Protein AF-A0A961AY54-F1 (afdb_monomer)

Radius of gyration: 16.31 Å; Cα contacts (8 Å, |Δi|>4): 346; chains: 1; bounding box: 42×30×41 Å

Sequence (190 aa):
MKDFRLKRLFNPKSGRCFDVAVDHGFFNEPGFLKGIESMPKTIETLVAAGPDAIQLTIGQARHLQSVAGRFKPSLVLRVDTANIYGKQLPDSRFSAMIEEAALQAVQLDAACVCVNLFQIPGAPDVTDQCVDNILRLKVETDRYGMPMMVEPLVFAPNESAGGYMVDGDAVKIVHLVRQAVELGADIIKA

Structure (mmCIF, N/CA/C/O backbone):
data_AF-A0A961AY54-F1
#
_entry.id   AF-A0A961AY54-F1
#
loop_
_atom_site.group_PDB
_atom_site.id
_atom_site.type_symbol
_atom_site.label_atom_id
_atom_site.label_alt_id
_atom_site.label_comp_id
_atom_site.label_asym_id
_atom_site.label_entity_id
_atom_site.label_seq_id
_atom_site.pdbx_PDB_ins_code
_atom_site.Cartn_x
_atom_site.Cartn_y
_atom_site.Cartn_z
_atom_site.occupancy
_atom_site.B_iso_or_equiv
_atom_site.auth_seq_id
_atom_site.auth_comp_id
_atom_site.auth_asym_id
_atom_site.auth_atom_id
_atom_site.pdbx_PDB_model_num
ATOM 1 N N . MET A 1 1 ? -19.853 6.365 0.490 1.00 68.31 1 MET A N 1
ATOM 2 C CA . MET A 1 1 ? -19.300 7.281 1.518 1.00 68.31 1 MET A CA 1
ATOM 3 C C . MET A 1 1 ? -18.089 6.587 2.126 1.00 68.31 1 MET A C 1
ATOM 5 O O . MET A 1 1 ? -18.248 5.445 2.530 1.00 68.31 1 MET A O 1
ATOM 9 N N . LYS A 1 2 ? -16.901 7.206 2.107 1.00 91.75 2 LYS A N 1
ATOM 10 C CA . LYS A 1 2 ? -15.628 6.598 2.563 1.00 91.75 2 LYS A CA 1
ATOM 11 C C . LYS A 1 2 ? -15.088 7.242 3.853 1.00 91.75 2 LYS A C 1
ATOM 13 O O . LYS A 1 2 ? -14.321 6.633 4.597 1.00 91.75 2 LYS A O 1
ATOM 18 N N . ASP A 1 3 ? -15.573 8.442 4.169 1.00 91.44 3 ASP A N 1
ATOM 19 C CA . ASP A 1 3 ? -15.085 9.328 5.231 1.00 91.44 3 ASP A CA 1
ATOM 20 C C . ASP A 1 3 ? -15.047 8.712 6.631 1.00 91.44 3 ASP A C 1
ATOM 22 O O . ASP A 1 3 ? -14.183 9.058 7.429 1.00 91.44 3 ASP A O 1
ATOM 26 N N . PHE A 1 4 ? -15.967 7.809 6.976 1.00 92.88 4 PHE A N 1
ATOM 27 C CA . PHE A 1 4 ? -15.977 7.189 8.307 1.00 92.88 4 PHE A CA 1
ATOM 28 C C . PHE A 1 4 ? -14.778 6.260 8.535 1.00 92.88 4 PHE A C 1
ATOM 30 O O . PHE A 1 4 ? -14.324 6.138 9.671 1.00 92.88 4 PHE A O 1
ATOM 37 N N . ARG A 1 5 ? -14.230 5.645 7.477 1.00 95.00 5 ARG A N 1
ATOM 38 C CA . ARG A 1 5 ? -12.989 4.863 7.579 1.00 95.00 5 ARG A CA 1
ATOM 39 C C . ARG A 1 5 ? -11.771 5.772 7.669 1.00 95.00 5 ARG A C 1
ATOM 41 O O . ARG A 1 5 ? -10.922 5.554 8.524 1.00 95.00 5 ARG A O 1
ATOM 48 N N . LEU A 1 6 ? -11.752 6.856 6.893 1.00 94.38 6 LEU A N 1
ATOM 49 C CA . LEU A 1 6 ? -10.709 7.882 6.991 1.00 94.38 6 LEU A CA 1
ATOM 50 C C . LEU A 1 6 ? -10.651 8.502 8.396 1.00 94.38 6 LEU A C 1
ATOM 52 O O . LEU A 1 6 ? -9.574 8.656 8.957 1.00 94.38 6 LEU A O 1
ATOM 56 N N . LYS A 1 7 ? -11.802 8.756 9.029 1.00 93.00 7 LYS A N 1
ATOM 57 C CA . LYS A 1 7 ? -11.882 9.235 10.423 1.00 93.00 7 LYS A CA 1
ATOM 58 C C . LYS A 1 7 ? -11.347 8.242 11.467 1.00 93.00 7 LYS A C 1
ATOM 60 O O . LYS A 1 7 ? -11.055 8.666 12.579 1.00 93.00 7 LYS A O 1
ATOM 65 N N . ARG A 1 8 ? -11.254 6.943 11.147 1.00 90.31 8 ARG A N 1
ATOM 66 C CA . ARG A 1 8 ? -10.575 5.937 11.990 1.00 90.31 8 ARG A CA 1
ATOM 67 C C . ARG A 1 8 ? -9.065 5.917 11.756 1.00 90.31 8 ARG A C 1
ATOM 69 O O . ARG A 1 8 ? -8.334 5.566 12.672 1.00 90.31 8 ARG A O 1
ATOM 76 N N . LEU A 1 9 ? -8.632 6.252 10.541 1.00 94.25 9 LEU A N 1
ATOM 77 C CA . LEU A 1 9 ? -7.232 6.222 10.127 1.00 94.25 9 LEU A CA 1
ATOM 78 C C . LEU A 1 9 ? -6.460 7.469 10.583 1.00 94.25 9 LEU A C 1
ATOM 80 O O . LEU A 1 9 ? -5.327 7.359 11.028 1.00 94.25 9 LEU A O 1
ATOM 84 N N . PHE A 1 10 ? -7.070 8.652 10.494 1.00 95.44 10 PHE A N 1
ATOM 85 C CA . PHE A 1 10 ? -6.431 9.909 10.881 1.00 95.44 10 PHE A CA 1
ATOM 86 C C . PHE A 1 10 ? -6.795 10.312 12.308 1.00 95.44 10 PHE A C 1
ATOM 88 O O . PHE A 1 10 ? -7.967 10.338 12.693 1.00 95.44 10 PHE A O 1
ATOM 95 N N . ASN A 1 11 ? -5.787 10.712 13.078 1.00 93.81 11 ASN A N 1
ATOM 96 C CA . ASN A 1 11 ? -5.973 11.208 14.429 1.00 93.81 11 ASN A CA 1
ATOM 97 C C . ASN A 1 11 ? -6.857 12.474 14.426 1.00 93.81 11 ASN A C 1
ATOM 99 O O . ASN A 1 11 ? -6.513 13.460 13.770 1.00 93.81 11 ASN A O 1
ATOM 103 N N . PRO A 1 12 ? -7.958 12.521 15.199 1.00 92.88 12 PRO A N 1
ATOM 104 C CA . PRO A 1 12 ? -8.932 13.610 15.113 1.00 92.88 12 PRO A CA 1
ATOM 105 C C . PRO A 1 12 ? -8.429 14.947 15.672 1.00 92.88 12 PRO A C 1
ATOM 107 O O . PRO A 1 12 ? -9.032 15.981 15.396 1.00 92.88 12 PRO A O 1
ATOM 110 N N . LYS A 1 13 ? -7.360 14.947 16.482 1.00 94.31 13 LYS A N 1
ATOM 111 C CA . LYS A 1 13 ? -6.788 16.176 17.053 1.00 94.31 13 LYS A CA 1
ATOM 112 C C . LYS A 1 13 ? -5.706 16.765 16.160 1.00 94.31 13 LYS A C 1
ATOM 114 O O . LYS A 1 13 ? -5.679 17.973 15.961 1.00 94.31 13 LYS A O 1
ATOM 119 N N . SER A 1 14 ? -4.792 15.927 15.670 1.00 95.81 14 SER A N 1
ATOM 120 C CA . SER A 1 14 ? -3.655 16.388 14.864 1.00 95.81 14 SER A CA 1
ATOM 121 C C . SER A 1 14 ? -3.937 16.392 13.362 1.00 95.81 14 SER A C 1
ATOM 123 O O . SER A 1 14 ? -3.208 17.048 12.622 1.00 95.81 14 SER A O 1
ATOM 125 N N . GLY A 1 15 ? -4.945 15.644 12.903 1.00 95.00 15 GLY A N 1
ATOM 126 C CA . GLY A 1 15 ? -5.200 15.394 11.483 1.00 95.00 15 GLY A CA 1
ATOM 127 C C . GLY A 1 15 ? -4.119 14.545 10.806 1.00 95.00 15 GLY A C 1
ATOM 128 O O . GLY A 1 15 ? -4.096 14.461 9.583 1.00 95.00 15 GLY A O 1
ATOM 129 N N . ARG A 1 16 ? -3.198 13.950 11.576 1.00 96.25 16 ARG A N 1
ATOM 130 C CA . ARG A 1 16 ? -2.077 13.144 11.071 1.00 96.25 16 ARG A CA 1
ATOM 131 C C . ARG A 1 16 ? -2.375 11.653 11.209 1.00 96.25 16 ARG A C 1
ATOM 133 O O . ARG A 1 16 ? -3.188 11.267 12.042 1.00 96.25 16 ARG A O 1
ATOM 140 N N . CYS A 1 17 ? -1.692 10.847 10.406 1.00 96.81 17 CYS A N 1
ATOM 141 C CA . CYS A 1 17 ? -1.692 9.392 10.492 1.00 96.81 17 CYS A CA 1
ATOM 142 C C . CYS A 1 17 ? -0.242 8.916 10.586 1.00 96.81 17 CYS A C 1
ATOM 144 O O . CYS A 1 17 ? 0.579 9.279 9.740 1.00 96.81 17 CYS A O 1
ATOM 146 N N . PHE A 1 18 ? 0.068 8.118 11.601 1.00 97.25 18 PHE A N 1
ATOM 147 C CA . PHE A 1 18 ? 1.294 7.339 11.673 1.00 97.25 18 PHE A CA 1
ATOM 148 C C . PHE A 1 18 ? 0.988 5.895 11.265 1.00 97.25 18 PHE A C 1
ATOM 150 O O . PHE A 1 18 ? 0.462 5.120 12.060 1.00 97.25 18 PHE A O 1
ATOM 157 N N . ASP A 1 19 ? 1.285 5.566 10.009 1.00 97.88 19 ASP A N 1
ATOM 158 C CA . ASP A 1 19 ? 1.129 4.226 9.439 1.00 97.88 19 ASP A CA 1
ATOM 159 C C . ASP A 1 19 ? 2.494 3.534 9.346 1.00 97.88 19 ASP A C 1
ATOM 161 O O . ASP A 1 19 ? 3.443 4.096 8.792 1.00 97.88 19 ASP A O 1
ATOM 165 N N . VAL A 1 20 ? 2.605 2.327 9.904 1.00 98.19 20 VAL A N 1
ATOM 166 C CA . VAL A 1 20 ? 3.832 1.525 9.851 1.00 98.19 20 VAL A CA 1
ATOM 167 C C . VAL A 1 20 ? 3.653 0.366 8.877 1.00 98.19 20 VAL A C 1
ATOM 169 O O . VAL A 1 20 ? 2.930 -0.592 9.151 1.00 98.19 20 VAL A O 1
ATOM 172 N N . ALA A 1 21 ? 4.358 0.429 7.749 1.00 97.50 21 ALA A N 1
ATOM 173 C CA . ALA A 1 21 ? 4.299 -0.585 6.704 1.00 97.50 21 ALA A CA 1
ATOM 174 C C . ALA A 1 21 ? 5.288 -1.733 6.944 1.00 97.50 21 ALA A C 1
ATOM 176 O O . ALA A 1 21 ? 6.496 -1.522 7.059 1.00 97.50 21 ALA A O 1
ATOM 177 N N . VAL A 1 22 ? 4.775 -2.965 6.992 1.00 97.31 22 VAL A N 1
ATOM 178 C CA . VAL A 1 22 ? 5.567 -4.207 7.087 1.00 97.31 22 VAL A CA 1
ATOM 179 C C . VAL A 1 22 ? 5.039 -5.267 6.110 1.00 97.31 22 VAL A C 1
ATOM 181 O O . VAL A 1 22 ? 4.904 -6.448 6.423 1.00 97.31 22 VAL A O 1
ATOM 184 N N . ASP A 1 23 ? 4.748 -4.829 4.887 1.00 95.81 23 ASP A N 1
ATOM 185 C CA . ASP A 1 23 ? 4.287 -5.612 3.735 1.00 95.81 23 ASP A CA 1
ATOM 186 C C . ASP A 1 23 ? 5.426 -6.017 2.770 1.00 95.81 23 ASP A C 1
ATOM 188 O O . ASP A 1 23 ? 5.184 -6.441 1.643 1.00 95.81 23 ASP A O 1
ATOM 192 N N . HIS A 1 24 ? 6.676 -5.961 3.239 1.00 93.06 24 HIS A N 1
ATOM 193 C CA . HIS A 1 24 ? 7.910 -6.105 2.450 1.00 93.06 24 HIS A CA 1
ATOM 194 C C . HIS A 1 24 ? 8.359 -7.562 2.212 1.00 93.06 24 HIS A C 1
ATOM 196 O O . HIS A 1 24 ? 9.550 -7.870 2.181 1.00 93.06 24 HIS A O 1
ATOM 202 N N . GLY A 1 25 ? 7.413 -8.488 2.041 1.00 88.19 25 GLY A N 1
ATOM 203 C CA . GLY A 1 25 ? 7.690 -9.892 1.704 1.00 88.19 25 GLY A CA 1
ATOM 204 C C . GLY A 1 25 ? 8.074 -10.086 0.233 1.00 88.19 25 GLY A C 1
ATOM 205 O O . GLY A 1 25 ? 7.420 -10.854 -0.467 1.00 88.19 25 GLY A O 1
ATOM 206 N N . PHE A 1 26 ? 9.066 -9.338 -0.255 1.00 89.69 26 PHE A N 1
ATOM 207 C CA . PHE A 1 26 ? 9.389 -9.241 -1.678 1.00 89.69 26 PHE A CA 1
ATOM 208 C C . PHE A 1 26 ? 10.038 -10.513 -2.234 1.00 89.69 26 PHE A C 1
ATOM 210 O O . PHE A 1 26 ? 10.860 -11.166 -1.587 1.00 89.69 26 PHE A O 1
ATOM 217 N N . PHE A 1 27 ? 9.668 -10.860 -3.469 1.00 88.69 27 PHE A N 1
ATOM 218 C CA . PHE A 1 27 ? 10.160 -12.057 -4.147 1.00 88.69 27 PHE A CA 1
ATOM 219 C C . PHE A 1 27 ? 11.675 -12.016 -4.319 1.00 88.69 27 PHE A C 1
ATOM 221 O O . PHE A 1 27 ? 12.197 -11.082 -4.913 1.00 88.69 27 PHE A O 1
ATOM 228 N N . ASN A 1 28 ? 12.354 -13.071 -3.863 1.00 86.00 28 ASN A N 1
ATOM 229 C CA . ASN A 1 28 ? 13.799 -13.276 -4.012 1.00 86.00 28 ASN A CA 1
ATOM 230 C C . ASN A 1 28 ? 14.696 -12.207 -3.360 1.00 86.00 28 ASN A C 1
ATOM 232 O O . ASN A 1 28 ? 15.904 -12.236 -3.573 1.00 86.00 28 ASN A O 1
ATOM 236 N N . GLU A 1 29 ? 14.148 -11.337 -2.506 1.00 89.38 29 GLU A N 1
ATOM 237 C CA . GLU A 1 29 ? 14.903 -10.260 -1.861 1.00 89.38 29 GLU A CA 1
ATOM 238 C C . GLU A 1 29 ? 14.989 -10.456 -0.333 1.00 89.38 29 GLU A C 1
ATOM 240 O O . GLU A 1 29 ? 14.291 -9.788 0.436 1.00 89.38 29 GLU A O 1
ATOM 245 N N . PRO A 1 30 ? 15.867 -11.357 0.158 1.00 87.19 30 PRO A N 1
ATOM 246 C CA . PRO A 1 30 ? 15.943 -11.705 1.581 1.00 87.19 30 PRO A CA 1
ATOM 247 C C . PRO A 1 30 ? 16.323 -10.521 2.481 1.00 87.19 30 PRO A C 1
ATOM 249 O O . PRO A 1 30 ? 16.013 -10.530 3.671 1.00 87.19 30 PRO A O 1
ATOM 252 N N . GLY A 1 31 ? 16.969 -9.487 1.928 1.00 87.50 31 GLY A N 1
ATOM 253 C CA . GLY A 1 31 ? 17.365 -8.290 2.672 1.00 87.50 31 GLY A CA 1
ATOM 254 C C . GLY A 1 31 ? 16.188 -7.529 3.291 1.00 87.50 31 GLY A C 1
ATOM 255 O O . GLY A 1 31 ? 16.347 -6.965 4.371 1.00 87.50 31 GLY A O 1
ATOM 256 N N . PHE A 1 32 ? 15.006 -7.569 2.666 1.00 88.81 32 PHE A N 1
ATOM 257 C CA . PHE A 1 32 ? 13.804 -6.882 3.162 1.00 88.81 32 PHE A CA 1
ATOM 258 C C . PHE A 1 32 ? 13.125 -7.597 4.329 1.00 88.81 32 PHE A C 1
ATOM 260 O O . PHE A 1 32 ? 12.282 -7.008 5.000 1.00 88.81 32 PHE A O 1
ATOM 267 N N . LEU A 1 33 ? 13.508 -8.845 4.611 1.00 92.88 33 LEU A N 1
ATOM 268 C CA . LEU A 1 33 ? 12.974 -9.586 5.751 1.00 92.88 33 LEU A CA 1
ATOM 269 C C . LEU A 1 33 ? 13.697 -9.255 7.061 1.00 92.88 33 LEU A C 1
ATOM 271 O O . LEU A 1 33 ? 13.214 -9.634 8.127 1.00 92.88 33 LEU A O 1
ATOM 275 N N . LYS A 1 34 ? 14.836 -8.550 7.006 1.00 93.19 34 LYS A N 1
ATOM 276 C CA . LYS A 1 34 ? 15.637 -8.236 8.191 1.00 93.19 34 LYS A CA 1
ATOM 277 C C . LYS A 1 34 ? 14.832 -7.400 9.193 1.00 93.19 34 LYS A C 1
ATOM 279 O O . LYS A 1 34 ? 14.457 -6.269 8.897 1.00 93.19 34 LYS A O 1
ATOM 284 N N . GLY A 1 35 ? 14.622 -7.932 10.395 1.00 92.69 35 GLY A N 1
ATOM 285 C CA . GLY A 1 35 ? 13.826 -7.312 11.462 1.00 92.69 35 GLY A CA 1
ATOM 286 C C . GLY A 1 35 ? 12.326 -7.635 11.425 1.00 92.69 35 GLY A C 1
ATOM 287 O O . GLY A 1 35 ? 11.616 -7.314 12.381 1.00 92.69 35 GLY A O 1
ATOM 288 N N . ILE A 1 36 ? 11.837 -8.286 10.365 1.00 95.56 36 ILE A N 1
ATOM 289 C CA . ILE A 1 36 ? 10.446 -8.746 10.229 1.00 95.56 36 ILE A CA 1
ATOM 290 C C . ILE A 1 36 ? 10.350 -10.249 9.932 1.00 95.56 36 ILE A C 1
ATOM 292 O O . ILE A 1 36 ? 9.326 -10.740 9.459 1.00 95.56 36 ILE A O 1
ATOM 296 N N . GLU A 1 37 ? 11.398 -11.012 10.251 1.00 95.81 37 GLU A N 1
ATOM 297 C CA . GLU A 1 37 ? 11.469 -12.456 10.004 1.00 95.81 37 GLU A CA 1
ATOM 298 C C . GLU A 1 37 ? 10.342 -13.213 10.727 1.00 95.81 37 GLU A C 1
ATOM 300 O O . GLU A 1 37 ? 9.905 -14.277 10.290 1.00 95.81 37 GLU A O 1
ATOM 305 N N . SER A 1 38 ? 9.855 -12.659 11.844 1.00 97.00 38 SER A N 1
ATOM 306 C CA . SER A 1 38 ? 8.739 -13.194 12.618 1.00 97.00 38 SER A CA 1
ATOM 307 C C . SER A 1 38 ? 7.596 -12.190 12.698 1.00 97.00 38 SER A C 1
ATOM 309 O O . SER A 1 38 ? 7.483 -11.432 13.660 1.00 97.00 38 SER A O 1
ATOM 311 N N . MET A 1 39 ? 6.687 -12.255 11.724 1.00 97.62 39 MET A N 1
ATOM 312 C CA . MET A 1 39 ? 5.505 -11.389 11.681 1.00 97.62 39 MET A CA 1
ATOM 313 C C . MET A 1 39 ? 4.677 -11.374 12.976 1.00 97.62 39 MET A C 1
ATOM 315 O O . MET A 1 39 ? 4.311 -10.281 13.396 1.00 97.62 39 MET A O 1
ATOM 319 N N . PRO A 1 40 ? 4.424 -12.495 13.686 1.00 97.69 40 PRO A N 1
ATOM 320 C CA . PRO A 1 40 ? 3.764 -12.435 14.993 1.00 97.69 40 PRO A CA 1
ATOM 321 C C . PRO A 1 40 ? 4.461 -11.496 15.992 1.00 97.69 40 PRO A C 1
ATOM 323 O O . PRO A 1 40 ? 3.801 -10.647 16.586 1.00 97.69 40 PRO A O 1
ATOM 326 N N . LYS A 1 41 ? 5.791 -11.600 16.131 1.00 98.12 41 LYS A N 1
ATOM 327 C CA . LYS A 1 41 ? 6.583 -10.764 17.051 1.00 98.12 41 LYS A CA 1
ATOM 328 C C . LYS A 1 41 ? 6.649 -9.309 16.589 1.00 98.12 41 LYS A C 1
ATOM 330 O O . LYS A 1 41 ? 6.570 -8.393 17.407 1.00 98.12 41 LYS A O 1
ATOM 335 N N . THR A 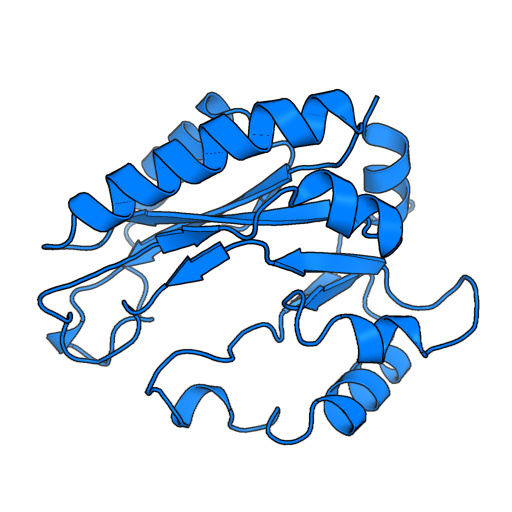1 42 ? 6.776 -9.091 15.280 1.00 98.19 42 THR A N 1
ATOM 336 C CA . THR A 1 42 ? 6.736 -7.754 14.679 1.00 98.19 42 THR A CA 1
ATOM 337 C C . THR A 1 42 ? 5.407 -7.071 14.987 1.00 98.19 42 THR A C 1
ATOM 339 O O . THR A 1 42 ? 5.407 -5.952 15.488 1.00 98.19 42 THR A O 1
ATOM 342 N N . ILE A 1 43 ? 4.275 -7.751 14.775 1.00 98.12 43 ILE A N 1
ATOM 343 C CA . ILE A 1 43 ? 2.949 -7.192 15.068 1.00 98.12 43 ILE A CA 1
ATOM 344 C C . ILE A 1 43 ? 2.767 -6.921 16.559 1.00 98.12 43 ILE A C 1
ATOM 346 O O . ILE A 1 43 ? 2.270 -5.856 16.902 1.00 98.12 43 ILE A O 1
ATOM 350 N N . GLU A 1 44 ? 3.197 -7.823 17.445 1.00 97.38 44 GLU A N 1
ATOM 351 C CA . GLU A 1 44 ? 3.157 -7.586 18.896 1.00 97.38 44 GLU A CA 1
ATOM 352 C C . GLU A 1 44 ? 3.902 -6.296 19.278 1.00 97.38 44 GLU A C 1
ATOM 354 O O . GLU A 1 44 ? 3.361 -5.443 19.984 1.00 97.38 44 GLU A O 1
ATOM 359 N N . THR A 1 45 ? 5.106 -6.112 18.730 1.00 98.00 45 THR A N 1
ATOM 360 C CA . THR A 1 45 ? 5.927 -4.914 18.956 1.00 98.00 45 THR A CA 1
ATOM 361 C C . THR A 1 45 ? 5.240 -3.649 18.438 1.00 98.00 45 THR A C 1
ATOM 363 O O . THR A 1 45 ? 5.174 -2.644 19.147 1.00 98.00 45 THR A O 1
ATOM 366 N N . LEU A 1 46 ? 4.701 -3.685 17.216 1.00 97.94 46 LEU A N 1
ATOM 367 C CA . LEU A 1 46 ? 4.033 -2.531 16.610 1.00 97.94 46 LEU A CA 1
ATOM 368 C C . LEU A 1 46 ? 2.739 -2.170 17.340 1.00 97.94 46 LEU A C 1
ATOM 370 O O . LEU A 1 46 ? 2.484 -0.998 17.590 1.00 97.94 46 LEU A O 1
ATOM 374 N N . VAL A 1 47 ? 1.945 -3.160 17.743 1.00 97.69 47 VAL A N 1
ATOM 375 C CA . VAL A 1 47 ? 0.727 -2.936 18.531 1.00 97.69 47 VAL A CA 1
ATOM 376 C C . VAL A 1 47 ? 1.061 -2.283 19.870 1.00 97.69 47 VAL A C 1
ATOM 378 O O . VAL A 1 47 ? 0.369 -1.347 20.264 1.00 97.69 47 VAL A O 1
ATOM 381 N N . ALA A 1 48 ? 2.132 -2.718 20.542 1.00 96.88 48 ALA A N 1
ATOM 382 C CA . ALA A 1 48 ? 2.592 -2.096 21.783 1.00 96.88 48 ALA A CA 1
ATOM 383 C C . ALA A 1 48 ? 3.068 -0.644 21.583 1.00 96.88 48 ALA A C 1
ATOM 385 O O . ALA A 1 48 ? 2.876 0.188 22.468 1.00 96.88 48 ALA A O 1
ATOM 386 N N . ALA A 1 49 ? 3.653 -0.328 20.422 1.00 97.25 49 ALA A N 1
ATOM 387 C CA . ALA A 1 49 ? 4.056 1.033 20.063 1.00 97.25 49 ALA A CA 1
ATOM 388 C C . ALA A 1 49 ? 2.867 1.956 19.727 1.00 97.25 49 ALA A C 1
ATOM 390 O O . ALA A 1 4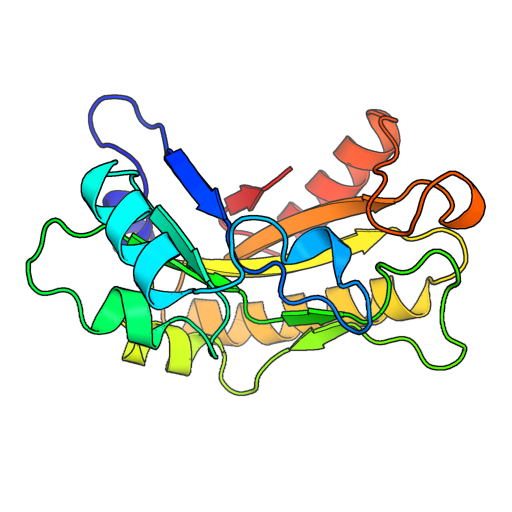9 ? 2.993 3.174 19.833 1.00 97.25 49 ALA A O 1
ATOM 391 N N . GLY A 1 50 ? 1.720 1.388 19.344 1.00 95.81 50 GLY A N 1
ATOM 392 C CA . GLY A 1 50 ? 0.466 2.109 19.123 1.00 95.81 50 GLY A CA 1
ATOM 393 C C . GLY A 1 50 ? 0.469 3.132 17.975 1.00 95.81 50 GLY A C 1
ATOM 394 O O . GLY A 1 50 ? 0.047 4.266 18.213 1.00 95.81 50 GLY A O 1
ATOM 395 N N . PRO A 1 51 ? 0.917 2.789 16.748 1.00 97.12 51 PRO A N 1
ATOM 396 C CA . PRO A 1 51 ? 0.689 3.638 15.581 1.00 97.12 51 PRO A CA 1
ATOM 397 C C . PRO A 1 51 ? -0.812 3.741 15.259 1.00 97.12 51 PRO A C 1
ATOM 399 O O . PRO A 1 51 ? -1.615 2.921 15.713 1.00 97.12 51 PRO A O 1
ATOM 402 N N . ASP A 1 52 ? -1.200 4.723 14.444 1.00 97.12 52 ASP A N 1
ATOM 403 C CA . ASP A 1 52 ? -2.594 4.860 13.998 1.00 97.12 52 ASP A CA 1
ATOM 404 C C . ASP A 1 52 ? -2.987 3.697 13.063 1.00 97.12 52 ASP A C 1
ATOM 406 O O . ASP A 1 52 ? -4.126 3.212 13.093 1.00 97.12 52 ASP A O 1
ATOM 410 N N . ALA A 1 53 ? -2.025 3.205 12.271 1.00 98.06 53 ALA A N 1
ATOM 411 C CA . ALA A 1 53 ? -2.204 2.075 11.372 1.00 98.06 53 ALA A CA 1
ATOM 412 C C . ALA A 1 53 ? -0.963 1.188 11.224 1.00 98.06 53 ALA A C 1
ATOM 414 O O . ALA A 1 53 ? 0.167 1.584 11.515 1.00 98.06 53 ALA A O 1
ATOM 415 N N . ILE A 1 54 ? -1.210 -0.041 10.772 1.00 98.56 54 ILE A N 1
ATOM 416 C CA . ILE A 1 54 ? -0.184 -0.967 10.300 1.00 98.56 54 ILE A CA 1
ATOM 417 C C . ILE A 1 54 ? -0.597 -1.450 8.905 1.00 98.56 54 ILE A C 1
ATOM 419 O O . ILE A 1 54 ? -1.682 -2.027 8.741 1.00 98.56 54 ILE A O 1
ATOM 423 N N . GLN A 1 55 ? 0.279 -1.256 7.917 1.00 98.69 55 GLN A N 1
ATOM 424 C CA . GLN A 1 55 ? 0.092 -1.744 6.551 1.00 98.69 55 GLN A CA 1
ATOM 425 C C . GLN A 1 55 ? 0.629 -3.176 6.394 1.00 98.69 55 GLN A C 1
ATOM 427 O O . GLN A 1 55 ? 1.798 -3.454 6.675 1.00 98.69 55 GLN A O 1
ATOM 432 N N . LEU A 1 56 ? -0.236 -4.094 5.942 1.00 98.62 56 LEU A N 1
ATOM 433 C CA . LEU A 1 56 ? 0.049 -5.529 5.792 1.00 98.62 56 LEU A CA 1
ATOM 434 C C . LEU A 1 56 ? -0.481 -6.080 4.474 1.00 98.62 56 LEU A C 1
ATOM 436 O O . LEU A 1 56 ? -1.503 -5.629 3.968 1.00 98.62 56 LEU A O 1
ATOM 440 N N . THR A 1 57 ? 0.150 -7.141 3.973 1.00 98.00 57 THR A N 1
ATOM 441 C CA . THR A 1 57 ? -0.431 -7.963 2.903 1.00 98.00 57 THR A CA 1
ATOM 442 C C . THR A 1 57 ? -1.576 -8.828 3.432 1.00 98.00 57 THR A C 1
ATOM 444 O O . THR A 1 57 ? -1.650 -9.138 4.629 1.00 98.00 57 THR A O 1
ATOM 447 N N . ILE A 1 58 ? -2.430 -9.312 2.526 1.00 97.75 58 ILE A N 1
ATOM 448 C CA . ILE A 1 58 ? -3.507 -10.260 2.856 1.00 97.75 58 ILE A CA 1
ATOM 449 C C . ILE A 1 58 ? -2.996 -11.478 3.640 1.00 97.75 58 ILE A C 1
ATOM 451 O O . ILE A 1 58 ? -3.592 -11.899 4.633 1.00 97.75 58 ILE A O 1
ATOM 455 N N . GLY A 1 59 ? -1.822 -11.988 3.258 1.00 96.62 59 GLY A N 1
ATOM 456 C CA . GLY A 1 59 ? -1.188 -13.145 3.877 1.00 96.62 59 GLY A CA 1
ATOM 457 C C . GLY A 1 59 ? -0.656 -12.890 5.287 1.00 96.62 59 GLY A C 1
ATOM 458 O O . GLY A 1 59 ? -0.323 -13.855 5.968 1.00 96.62 59 GLY A O 1
ATOM 459 N N . GLN A 1 60 ? -0.579 -11.640 5.748 1.00 97.94 60 GLN A N 1
ATOM 460 C CA . GLN A 1 60 ? -0.120 -11.292 7.097 1.00 97.94 60 GLN A CA 1
ATOM 461 C C . GLN A 1 60 ? -1.202 -10.624 7.955 1.00 97.94 60 GLN A C 1
ATOM 463 O O . GLN A 1 60 ? -1.079 -10.608 9.182 1.00 97.94 60 GLN A O 1
ATOM 468 N N . ALA A 1 61 ? -2.301 -10.162 7.350 1.00 98.25 61 ALA A N 1
ATOM 469 C CA . ALA A 1 61 ? -3.391 -9.457 8.027 1.00 98.25 61 ALA A CA 1
ATOM 470 C C . ALA A 1 61 ? -3.955 -10.206 9.252 1.00 98.25 61 ALA A C 1
ATOM 472 O O . ALA A 1 61 ? -4.287 -9.580 10.261 1.00 98.25 61 ALA A O 1
ATOM 473 N N . ARG A 1 62 ? -3.998 -11.550 9.219 1.00 97.88 62 ARG A N 1
ATOM 474 C CA . ARG A 1 62 ? -4.478 -12.384 10.342 1.00 97.88 62 ARG A CA 1
ATOM 475 C C . ARG A 1 62 ? -3.760 -12.104 11.666 1.00 97.88 62 ARG A C 1
ATOM 477 O O . ARG A 1 62 ? -4.366 -12.254 12.722 1.00 97.88 62 ARG A O 1
ATOM 484 N N . HIS A 1 63 ? -2.488 -11.699 11.623 1.00 98.12 63 HIS A N 1
ATOM 485 C CA . HIS A 1 63 ? -1.711 -11.448 12.833 1.00 98.12 63 HIS A CA 1
ATOM 486 C C . HIS A 1 63 ? -2.260 -10.233 13.583 1.00 98.12 63 HIS A C 1
ATOM 488 O O . HIS A 1 63 ? -2.577 -10.352 14.764 1.00 98.12 63 HIS A O 1
ATOM 494 N N . LEU A 1 64 ? -2.512 -9.116 12.891 1.00 98.12 64 LEU A N 1
ATOM 495 C CA . LEU A 1 64 ? -3.180 -7.954 13.487 1.00 98.12 64 LEU A CA 1
ATOM 496 C C . LEU A 1 64 ? -4.650 -8.243 13.824 1.00 98.12 64 LEU A C 1
ATOM 498 O O . LEU A 1 64 ? -5.182 -7.743 14.817 1.00 98.12 64 LEU A O 1
ATOM 502 N N . GLN A 1 65 ? -5.330 -9.064 13.019 1.00 97.25 65 GLN A N 1
ATOM 503 C CA . GLN A 1 65 ? -6.731 -9.389 13.282 1.00 97.25 65 GLN A CA 1
ATOM 504 C C . GLN A 1 65 ? -6.950 -10.262 14.521 1.00 97.25 65 GLN A C 1
ATOM 506 O O . GLN A 1 65 ? -7.974 -10.103 15.179 1.00 97.25 65 GLN A O 1
ATOM 511 N N . SER A 1 66 ? -5.969 -11.081 14.909 1.00 96.50 66 SER A N 1
ATOM 512 C CA . SER A 1 66 ? -6.011 -11.857 16.157 1.00 96.50 66 SER A CA 1
ATOM 513 C C . SER A 1 66 ? -5.929 -11.012 17.435 1.00 96.50 66 SER A C 1
ATOM 515 O O . SER A 1 66 ? -6.287 -11.489 18.511 1.00 96.50 66 SER A O 1
ATOM 517 N N . VAL A 1 67 ? -5.489 -9.753 17.334 1.00 96.56 67 VAL A N 1
ATOM 518 C CA . VAL A 1 67 ? -5.410 -8.839 18.477 1.00 96.56 67 VAL A CA 1
ATOM 519 C C . VAL A 1 67 ? -6.811 -8.350 18.832 1.00 96.56 67 VAL A C 1
ATOM 521 O O . VAL A 1 67 ? -7.526 -7.790 17.996 1.00 96.56 67 VAL A O 1
ATOM 524 N N . ALA A 1 68 ? -7.199 -8.557 20.088 1.00 92.75 68 ALA A N 1
ATOM 525 C CA . ALA A 1 68 ? -8.480 -8.111 20.612 1.00 92.75 68 ALA A CA 1
ATOM 526 C C . ALA A 1 68 ? -8.459 -6.620 20.982 1.00 92.75 68 ALA A C 1
ATOM 528 O O . ALA A 1 68 ? -7.438 -6.063 21.380 1.00 92.75 68 ALA A O 1
ATOM 529 N N . GLY A 1 69 ? -9.636 -5.997 20.938 1.00 84.75 69 GLY A N 1
ATOM 530 C CA . GLY A 1 69 ? -9.853 -4.649 21.452 1.00 84.75 69 GLY A CA 1
ATOM 531 C C . GLY A 1 69 ? -10.000 -3.588 20.366 1.00 84.75 69 GLY A C 1
ATOM 532 O O . GLY A 1 69 ? -9.333 -3.593 19.336 1.00 84.75 69 GLY A O 1
ATOM 533 N N . ARG A 1 70 ? -10.884 -2.625 20.641 1.00 86.88 70 ARG A N 1
ATOM 534 C CA . ARG A 1 70 ? -11.233 -1.515 19.736 1.00 86.88 70 ARG A CA 1
ATOM 535 C C . ARG A 1 70 ? -10.098 -0.521 19.465 1.00 86.88 70 ARG A C 1
ATOM 537 O O . ARG A 1 70 ? -10.257 0.352 18.626 1.00 86.88 70 ARG A O 1
ATOM 544 N N . PHE A 1 71 ? -9.027 -0.596 20.252 1.00 88.38 71 PHE A N 1
ATOM 545 C CA . PHE A 1 71 ? -7.927 0.368 20.259 1.00 88.38 71 PHE A CA 1
ATOM 546 C C . PHE A 1 71 ? -6.675 -0.142 19.544 1.00 88.38 71 PHE A C 1
ATOM 548 O O . PHE A 1 71 ? -5.659 0.544 19.561 1.00 88.38 71 PHE A O 1
ATOM 555 N N . LYS A 1 72 ? -6.720 -1.340 18.950 1.00 94.69 72 LYS A N 1
ATOM 556 C CA . LYS A 1 72 ? -5.613 -1.809 18.118 1.00 94.69 72 LYS A CA 1
ATOM 557 C C . LYS A 1 72 ? -5.435 -0.886 16.898 1.00 94.69 72 LYS A C 1
ATOM 559 O O . LYS A 1 72 ? -6.440 -0.332 16.438 1.00 94.69 72 LYS A O 1
ATOM 564 N N . PRO A 1 73 ? -4.212 -0.760 16.353 1.00 96.94 73 PRO A N 1
ATOM 565 C CA . PRO A 1 73 ? -3.971 -0.002 15.128 1.00 96.94 73 PRO A CA 1
ATOM 566 C C . PRO A 1 73 ? -4.892 -0.442 13.987 1.00 96.94 73 PRO A C 1
ATOM 568 O O . PRO A 1 73 ? -5.230 -1.626 13.862 1.00 96.94 73 PRO A O 1
ATOM 571 N N . SER A 1 74 ? -5.293 0.509 13.146 1.00 97.31 74 SER A N 1
ATOM 572 C CA . SER A 1 74 ? -6.099 0.215 11.962 1.00 97.31 74 SER A CA 1
ATOM 573 C C . SER A 1 74 ? -5.302 -0.616 10.952 1.00 97.31 74 SER A C 1
ATOM 575 O O . SER A 1 74 ? -4.102 -0.425 10.783 1.00 97.31 74 SER A O 1
ATOM 577 N N . LEU A 1 75 ? -5.971 -1.526 10.243 1.00 98.25 75 LEU A N 1
ATOM 578 C CA . LEU A 1 75 ? -5.353 -2.255 9.136 1.00 98.25 75 LEU A CA 1
ATOM 579 C C . LEU A 1 75 ? -5.405 -1.405 7.859 1.00 98.25 75 LEU A C 1
ATOM 581 O O . LEU A 1 75 ? -6.496 -1.031 7.416 1.00 98.25 75 LEU A O 1
ATOM 585 N N . VAL A 1 76 ? -4.246 -1.176 7.243 1.00 98.75 76 VAL A N 1
ATOM 586 C CA . VAL A 1 76 ? -4.135 -0.792 5.829 1.00 98.75 76 VAL A CA 1
ATOM 587 C C . VAL A 1 76 ? -3.755 -2.049 5.048 1.00 98.75 76 VAL A C 1
ATOM 589 O O . VAL A 1 76 ? -2.747 -2.693 5.331 1.00 98.75 76 VAL A O 1
ATOM 592 N N . LEU A 1 77 ? -4.593 -2.468 4.105 1.00 98.81 77 LEU A N 1
ATOM 593 C CA . LEU A 1 77 ? -4.377 -3.714 3.373 1.00 98.81 77 LEU A CA 1
ATOM 594 C C . LEU A 1 77 ? -3.636 -3.434 2.065 1.00 98.81 77 LEU A C 1
ATOM 596 O O . LEU A 1 77 ? -4.208 -2.844 1.155 1.00 98.81 77 LEU A O 1
ATOM 600 N N . ARG A 1 78 ? -2.394 -3.900 1.940 1.00 98.75 78 ARG A N 1
ATOM 601 C CA . ARG A 1 78 ? -1.689 -3.981 0.657 1.00 98.75 78 ARG A CA 1
ATOM 602 C C . ARG A 1 78 ? -2.371 -5.034 -0.220 1.00 98.75 78 ARG A C 1
ATOM 604 O O . ARG A 1 78 ? -2.469 -6.195 0.192 1.00 98.75 78 ARG A O 1
ATOM 611 N N . VAL A 1 79 ? -2.844 -4.633 -1.401 1.00 98.69 79 VAL A N 1
ATOM 612 C CA . VAL A 1 79 ? -3.653 -5.500 -2.284 1.00 98.69 79 VAL A CA 1
ATOM 613 C C . VAL A 1 79 ? -2.921 -5.988 -3.529 1.00 98.69 79 VAL A C 1
ATOM 615 O O . VAL A 1 79 ? -3.399 -6.916 -4.177 1.00 98.69 79 VAL A O 1
ATOM 618 N N . ASP A 1 80 ? -1.765 -5.412 -3.852 1.00 98.19 80 ASP A N 1
ATOM 619 C CA . ASP A 1 80 ? -0.937 -5.820 -4.985 1.00 98.19 80 ASP A CA 1
ATOM 620 C C . ASP A 1 80 ? 0.447 -6.327 -4.562 1.00 98.19 80 ASP A C 1
ATOM 622 O O . ASP A 1 80 ? 0.913 -6.112 -3.443 1.00 98.19 80 ASP A O 1
ATOM 626 N N . THR A 1 81 ? 1.117 -7.011 -5.481 1.00 96.56 81 THR A N 1
ATOM 627 C CA . THR A 1 81 ? 2.498 -7.462 -5.334 1.00 96.56 81 THR A CA 1
ATOM 628 C C . THR A 1 81 ? 3.222 -7.413 -6.675 1.00 96.56 81 THR A C 1
ATOM 630 O O . THR A 1 81 ? 2.599 -7.534 -7.730 1.00 96.56 81 THR A O 1
ATOM 633 N N . ALA A 1 82 ? 4.543 -7.246 -6.640 1.00 95.44 82 ALA A N 1
ATOM 634 C CA . ALA A 1 82 ? 5.378 -7.156 -7.829 1.00 95.44 82 ALA A CA 1
ATOM 635 C C . ALA A 1 82 ? 6.728 -7.855 -7.637 1.00 95.44 82 ALA A C 1
ATOM 637 O O . ALA A 1 82 ? 7.222 -7.983 -6.514 1.00 95.44 82 ALA A O 1
ATOM 638 N N . ASN A 1 83 ? 7.346 -8.280 -8.740 1.00 94.12 83 ASN A N 1
ATOM 639 C CA . ASN A 1 83 ? 8.654 -8.951 -8.766 1.00 94.12 83 ASN A CA 1
ATOM 640 C C 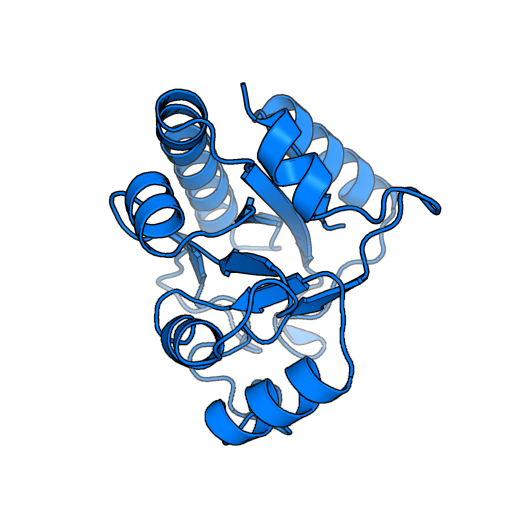. ASN A 1 83 ? 9.799 -8.052 -9.277 1.00 94.12 83 ASN A C 1
ATOM 642 O O . ASN A 1 83 ? 10.752 -8.538 -9.881 1.00 94.12 83 ASN A O 1
ATOM 646 N N . ILE A 1 84 ? 9.706 -6.741 -9.040 1.00 92.00 84 ILE A N 1
ATOM 647 C CA . ILE A 1 84 ? 10.588 -5.716 -9.632 1.00 92.00 84 ILE A CA 1
ATOM 648 C C . ILE A 1 84 ? 11.723 -5.231 -8.718 1.00 92.00 84 ILE A C 1
ATOM 650 O O . ILE A 1 84 ? 12.529 -4.398 -9.124 1.00 92.00 84 ILE A O 1
ATOM 654 N N . TYR A 1 85 ? 11.794 -5.745 -7.489 1.00 89.88 85 TYR A N 1
ATOM 655 C CA . TYR A 1 85 ? 12.644 -5.196 -6.425 1.00 89.88 85 TYR A CA 1
ATOM 656 C C . TYR A 1 85 ? 14.106 -5.667 -6.458 1.00 89.88 85 TYR A C 1
ATOM 658 O O . TYR A 1 85 ? 14.948 -5.118 -5.744 1.00 89.88 85 TYR A O 1
ATOM 666 N N . GLY A 1 86 ? 14.432 -6.652 -7.296 1.00 87.38 86 GLY A N 1
ATOM 667 C CA . GLY A 1 86 ? 15.790 -7.173 -7.420 1.00 87.38 86 GLY A CA 1
ATOM 668 C C . GLY A 1 86 ? 16.740 -6.275 -8.202 1.00 87.38 86 GLY A C 1
ATOM 669 O O . GLY A 1 86 ? 16.335 -5.352 -8.908 1.00 87.38 86 GLY A O 1
ATOM 670 N N . LYS A 1 87 ? 18.045 -6.550 -8.094 1.00 84.56 87 LYS A N 1
ATOM 671 C CA . LYS A 1 87 ? 19.094 -5.815 -8.838 1.00 84.56 87 LYS A CA 1
ATOM 672 C C . LYS A 1 87 ? 18.949 -5.914 -10.355 1.00 84.56 87 LYS A C 1
ATOM 674 O O . LYS A 1 87 ? 19.411 -5.032 -11.068 1.00 84.56 87 LYS A O 1
ATOM 679 N N . GLN A 1 88 ? 18.335 -6.989 -10.832 1.00 86.69 88 GLN A N 1
ATOM 680 C CA . GLN A 1 88 ? 18.018 -7.202 -12.235 1.00 86.69 88 GLN A CA 1
ATOM 681 C C . GLN A 1 88 ? 16.513 -7.379 -12.368 1.00 86.69 88 GLN A C 1
ATOM 683 O O . GLN A 1 88 ? 15.892 -8.075 -11.562 1.00 86.69 88 GLN A O 1
ATOM 688 N N . LEU A 1 89 ? 15.938 -6.744 -13.385 1.00 88.69 89 LEU A N 1
ATOM 689 C CA . LEU A 1 89 ? 14.541 -6.950 -13.729 1.00 88.69 89 LEU A CA 1
ATOM 690 C C . LEU A 1 89 ? 14.388 -8.328 -14.388 1.00 88.69 89 LEU A C 1
ATOM 692 O O . LEU A 1 89 ? 15.171 -8.651 -15.283 1.00 88.69 89 LEU A O 1
ATOM 696 N N . PRO A 1 90 ? 13.398 -9.139 -13.983 1.00 90.00 90 PRO A N 1
ATOM 697 C CA . PRO A 1 90 ? 13.105 -10.382 -14.681 1.00 90.00 90 PRO A CA 1
ATOM 698 C C . PRO A 1 90 ? 12.559 -10.098 -16.090 1.00 90.00 90 PRO A C 1
ATOM 700 O O . PRO A 1 90 ? 12.019 -9.021 -16.356 1.00 90.00 90 PRO A O 1
ATOM 703 N N . ASP A 1 91 ? 12.652 -11.083 -16.987 1.00 91.12 91 ASP A N 1
ATOM 704 C CA . ASP A 1 91 ? 12.059 -10.985 -18.330 1.00 91.12 91 ASP A CA 1
ATOM 705 C C . ASP A 1 91 ? 10.527 -10.923 -18.260 1.00 91.12 91 ASP A C 1
ATOM 707 O O . ASP A 1 91 ? 9.894 -10.127 -18.949 1.00 91.12 91 ASP A O 1
ATOM 711 N N . SER A 1 92 ? 9.935 -11.739 -17.380 1.00 92.88 92 SER A N 1
ATOM 712 C CA . SER A 1 92 ? 8.501 -11.742 -17.086 1.00 92.88 92 SER A CA 1
ATOM 713 C C . SER A 1 92 ? 8.235 -10.963 -15.802 1.00 92.88 92 SER A C 1
ATOM 715 O O . SER A 1 92 ? 8.365 -11.493 -14.693 1.00 92.88 92 SER A O 1
ATOM 717 N N . ARG A 1 93 ? 7.858 -9.697 -15.952 1.00 94.31 93 ARG A N 1
ATOM 718 C CA . ARG A 1 93 ? 7.557 -8.795 -14.838 1.00 94.31 93 ARG A CA 1
ATOM 719 C C . ARG A 1 93 ? 6.062 -8.748 -14.575 1.00 94.31 93 ARG A C 1
ATOM 721 O O . ARG A 1 93 ? 5.257 -8.938 -15.488 1.00 94.31 93 ARG A O 1
ATOM 728 N N . PHE A 1 94 ? 5.699 -8.493 -13.326 1.00 96.06 94 PHE A N 1
ATOM 729 C CA . PHE A 1 94 ? 4.309 -8.298 -12.953 1.00 96.06 94 PHE A CA 1
ATOM 730 C C . PHE A 1 94 ? 4.129 -7.243 -11.858 1.00 96.06 94 PHE A C 1
ATOM 732 O O . PHE A 1 94 ? 4.950 -7.129 -10.947 1.00 96.06 94 PHE A O 1
ATOM 739 N N . SER A 1 95 ? 2.996 -6.548 -11.919 1.00 97.25 95 SER A N 1
ATOM 740 C CA . SER A 1 95 ? 2.240 -6.016 -10.789 1.00 97.25 95 SER A CA 1
ATOM 741 C C . SER A 1 95 ? 0.875 -6.704 -10.800 1.00 97.25 95 SER A C 1
ATOM 743 O O . SER A 1 95 ? 0.077 -6.520 -11.720 1.00 97.25 95 SER A O 1
ATOM 745 N N . ALA A 1 96 ? 0.618 -7.547 -9.806 1.00 97.19 96 ALA A N 1
ATOM 746 C CA . ALA A 1 96 ? -0.593 -8.352 -9.722 1.00 97.19 96 ALA A CA 1
ATOM 747 C C . ALA A 1 96 ? -1.379 -7.998 -8.463 1.00 97.19 96 ALA A C 1
ATOM 749 O O . ALA A 1 96 ? -0.803 -7.888 -7.382 1.00 97.19 96 ALA A O 1
ATOM 750 N N . MET A 1 97 ? -2.694 -7.861 -8.604 1.00 97.69 97 MET A N 1
ATOM 751 C CA . MET A 1 97 ? -3.614 -7.566 -7.511 1.00 97.69 97 MET A CA 1
ATOM 752 C C . MET A 1 97 ? -4.402 -8.814 -7.106 1.00 97.69 97 MET A C 1
ATOM 754 O O . MET A 1 97 ? -4.733 -9.646 -7.951 1.00 97.69 97 MET A O 1
ATOM 758 N N . ILE A 1 98 ? -4.718 -8.941 -5.817 1.00 98.12 98 ILE A N 1
ATOM 759 C CA . ILE A 1 98 ? -5.656 -9.964 -5.338 1.00 98.12 98 ILE A CA 1
ATOM 760 C C . ILE A 1 98 ? -7.059 -9.721 -5.916 1.00 98.12 98 ILE A C 1
ATOM 762 O O . ILE A 1 98 ? -7.476 -8.579 -6.103 1.00 98.12 98 ILE A O 1
ATOM 766 N N . GLU A 1 99 ? -7.808 -10.790 -6.168 1.00 97.62 99 GLU A N 1
ATOM 767 C CA . GLU A 1 99 ? -9.200 -10.684 -6.619 1.00 97.62 99 GLU A CA 1
ATOM 768 C C . GLU A 1 99 ? -10.124 -10.213 -5.488 1.00 97.62 99 GLU A C 1
ATOM 770 O O . GLU A 1 99 ? -9.874 -10.498 -4.319 1.00 97.62 99 GLU A O 1
ATOM 775 N N . GLU A 1 100 ? -11.204 -9.502 -5.819 1.00 97.94 100 GLU A N 1
ATOM 776 C CA . GLU A 1 100 ? -12.186 -8.991 -4.845 1.00 97.94 100 GLU A CA 1
ATOM 777 C C . GLU A 1 100 ? -11.549 -8.208 -3.678 1.00 97.94 100 GLU A C 1
ATOM 779 O O . GLU A 1 100 ? -11.981 -8.284 -2.521 1.00 97.94 100 GLU A O 1
ATOM 784 N N . ALA A 1 101 ? -10.485 -7.459 -3.971 1.00 98.56 101 ALA A N 1
ATOM 785 C CA . ALA A 1 101 ? -9.627 -6.805 -2.993 1.00 98.56 101 ALA A CA 1
ATOM 786 C C . ALA A 1 101 ? -10.403 -5.946 -1.983 1.00 98.56 101 ALA A C 1
ATOM 788 O O . ALA A 1 101 ? -10.140 -6.006 -0.777 1.00 98.56 101 ALA A O 1
ATOM 789 N N . ALA A 1 102 ? -11.395 -5.173 -2.438 1.00 98.50 102 ALA A N 1
ATOM 790 C CA . ALA A 1 102 ? -12.171 -4.328 -1.532 1.00 98.50 102 ALA A CA 1
ATOM 791 C C . ALA A 1 102 ? -13.149 -5.138 -0.663 1.00 98.50 102 ALA A C 1
ATOM 793 O O . ALA A 1 102 ? -13.382 -4.769 0.490 1.00 98.50 102 ALA A O 1
ATOM 794 N N . LEU A 1 103 ? -13.694 -6.250 -1.174 1.00 98.62 103 LEU A N 1
ATOM 795 C CA . LEU A 1 103 ? -14.532 -7.156 -0.381 1.00 98.62 103 LEU A CA 1
ATOM 796 C C . LEU A 1 103 ? -13.706 -7.818 0.725 1.00 98.62 103 LEU A C 1
ATOM 798 O O . LEU A 1 103 ? -14.114 -7.798 1.887 1.00 98.62 103 LEU A O 1
ATOM 802 N N . GLN A 1 104 ? -12.526 -8.341 0.384 1.00 98.69 104 GLN A N 1
ATOM 803 C CA . GLN A 1 104 ? -11.611 -8.932 1.362 1.00 98.69 104 GLN A CA 1
ATOM 804 C C . GLN A 1 104 ? -11.185 -7.905 2.423 1.00 98.69 104 GLN A C 1
ATOM 806 O O . GLN A 1 104 ? -11.176 -8.202 3.618 1.00 98.69 104 GLN A O 1
ATOM 811 N N . ALA A 1 105 ? -10.916 -6.662 2.015 1.00 98.56 105 ALA A N 1
ATOM 812 C CA . ALA A 1 105 ? -10.623 -5.564 2.931 1.00 98.56 105 ALA A CA 1
ATOM 813 C C . ALA A 1 105 ? -11.785 -5.279 3.898 1.00 98.56 105 ALA A C 1
ATOM 815 O O . ALA A 1 105 ? -11.557 -5.077 5.091 1.00 9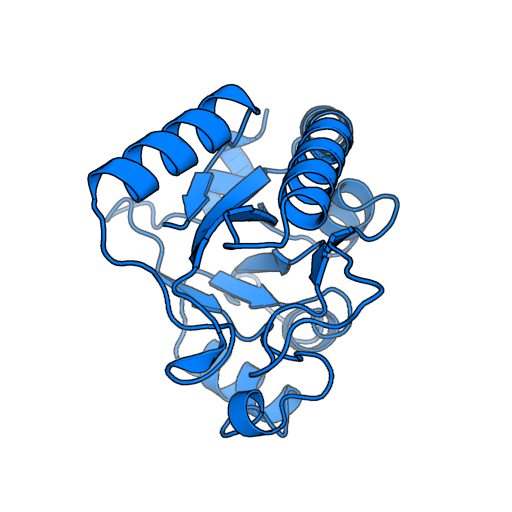8.56 105 ALA A O 1
ATOM 816 N N . VAL A 1 106 ? -13.036 -5.308 3.422 1.00 98.25 106 VAL A N 1
ATOM 817 C CA . VAL A 1 106 ? -14.222 -5.177 4.286 1.00 98.25 106 VAL A CA 1
ATOM 818 C C . VAL A 1 106 ? -14.326 -6.340 5.273 1.00 98.25 106 VAL A C 1
ATOM 820 O O . VAL A 1 106 ? -14.557 -6.100 6.457 1.00 98.25 106 VAL A O 1
ATOM 823 N N . GLN A 1 107 ? -14.133 -7.581 4.817 1.00 98.19 107 GLN A N 1
ATOM 824 C CA . GLN A 1 107 ? -14.184 -8.777 5.670 1.00 98.19 107 GLN A CA 1
ATOM 825 C C . GLN A 1 107 ? -13.121 -8.756 6.776 1.00 98.19 107 GLN A C 1
ATOM 827 O O . GLN A 1 107 ? -13.349 -9.280 7.865 1.00 98.19 107 GLN A O 1
ATOM 832 N N . LEU A 1 108 ? -11.980 -8.119 6.513 1.00 97.56 108 LEU A N 1
ATOM 833 C CA . LEU A 1 108 ? -10.888 -7.943 7.467 1.00 97.56 108 LEU A CA 1
ATOM 834 C C . LEU A 1 108 ? -10.992 -6.659 8.301 1.00 97.56 108 LEU A C 1
ATOM 836 O O . LEU A 1 108 ? -10.044 -6.343 9.011 1.00 97.56 108 LEU A O 1
ATOM 840 N N . ASP A 1 109 ? -12.090 -5.901 8.223 1.00 96.50 109 ASP A N 1
ATOM 841 C CA . ASP A 1 109 ? -12.231 -4.5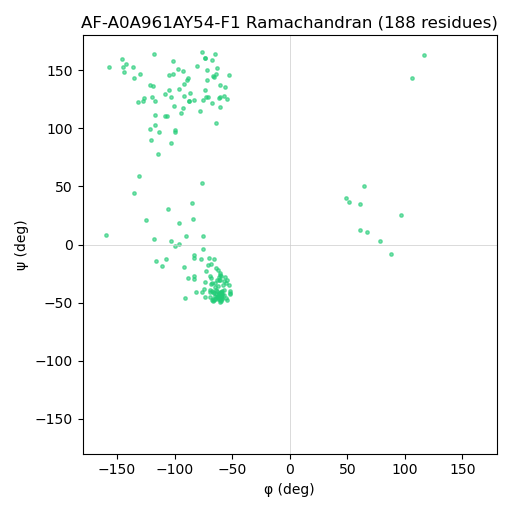83 8.869 1.00 96.50 109 ASP A CA 1
ATOM 842 C C . ASP A 1 109 ? -11.036 -3.643 8.594 1.00 96.50 109 ASP A C 1
ATOM 844 O O . ASP A 1 109 ? -10.560 -2.917 9.471 1.00 96.50 109 ASP A O 1
ATOM 848 N N . ALA A 1 110 ? -10.518 -3.656 7.363 1.00 97.75 110 ALA A N 1
ATOM 849 C CA . ALA A 1 110 ? -9.501 -2.703 6.946 1.00 97.75 110 ALA A CA 1
ATOM 850 C C . ALA A 1 110 ? -10.075 -1.277 6.921 1.00 97.75 110 ALA A C 1
ATOM 852 O O . ALA A 1 110 ? -11.239 -1.038 6.573 1.00 97.75 110 ALA A O 1
ATOM 853 N N . ALA A 1 111 ? -9.242 -0.305 7.286 1.00 97.38 111 ALA A N 1
ATOM 854 C CA . ALA A 1 111 ? -9.580 1.109 7.171 1.00 97.38 111 ALA A CA 1
ATOM 855 C C . ALA A 1 111 ? -9.321 1.644 5.755 1.00 97.38 111 ALA A C 1
ATOM 857 O O . ALA A 1 111 ? -9.974 2.598 5.340 1.00 97.38 111 ALA A O 1
ATOM 858 N N . CYS A 1 112 ? -8.383 1.040 5.026 1.00 98.44 112 CYS A N 1
ATOM 859 C CA . CYS A 1 112 ? -7.963 1.454 3.693 1.00 98.44 112 CYS A CA 1
ATOM 860 C C . CYS A 1 112 ? -7.328 0.268 2.952 1.00 98.44 112 CYS A C 1
ATOM 862 O O . CYS A 1 112 ? -6.754 -0.617 3.594 1.00 98.44 112 CYS A O 1
ATOM 864 N N . VAL A 1 113 ? -7.392 0.266 1.621 1.00 98.81 113 VAL A N 1
ATOM 865 C CA . VAL A 1 113 ? -6.529 -0.570 0.771 1.00 98.81 113 VAL A CA 1
ATOM 866 C C . VAL A 1 113 ? -5.402 0.271 0.185 1.00 98.81 113 VAL A C 1
ATOM 868 O O . VAL A 1 113 ? -5.613 1.441 -0.110 1.00 98.81 113 VAL A O 1
ATOM 871 N N . CYS A 1 114 ? -4.227 -0.317 -0.004 1.00 98.81 114 CYS A N 1
ATOM 872 C CA . CYS A 1 114 ? -3.061 0.318 -0.608 1.00 98.81 114 CYS A CA 1
ATOM 873 C C . CYS A 1 114 ? -2.644 -0.452 -1.865 1.00 98.81 114 CYS A C 1
ATOM 875 O O . CYS A 1 114 ? -2.467 -1.674 -1.810 1.00 98.81 114 CYS A O 1
ATOM 877 N N . VAL A 1 115 ? -2.515 0.263 -2.984 1.00 98.81 115 VAL A N 1
ATOM 878 C CA . VAL A 1 115 ? -2.096 -0.260 -4.291 1.00 98.81 115 VAL A CA 1
ATOM 879 C C . VAL A 1 115 ? -0.974 0.599 -4.863 1.00 98.81 115 VAL A C 1
ATOM 881 O O . VAL A 1 115 ? -0.950 1.809 -4.645 1.00 98.81 115 VAL A O 1
ATOM 884 N N . ASN A 1 116 ? -0.042 0.003 -5.602 1.00 98.44 116 ASN A N 1
ATOM 885 C CA . ASN A 1 116 ? 1.103 0.747 -6.120 1.00 98.44 116 ASN A CA 1
ATOM 886 C C . ASN A 1 116 ? 0.868 1.311 -7.517 1.00 98.44 116 ASN A C 1
ATOM 888 O O . ASN A 1 116 ? 0.196 0.701 -8.350 1.00 98.44 116 ASN A O 1
ATOM 892 N N . LEU A 1 117 ? 1.512 2.447 -7.777 1.00 98.44 117 LEU A N 1
ATOM 893 C CA . LEU A 1 117 ? 1.699 3.009 -9.107 1.00 98.44 117 LEU A CA 1
ATOM 894 C C . LEU A 1 117 ? 3.197 3.154 -9.369 1.00 98.44 117 LEU A C 1
ATOM 896 O O . LEU A 1 117 ? 3.834 4.094 -8.901 1.00 98.44 117 LEU A O 1
ATOM 900 N N . PHE A 1 118 ? 3.778 2.210 -10.098 1.00 97.19 118 PHE A N 1
ATOM 901 C CA . PHE A 1 118 ? 5.215 2.205 -10.340 1.00 97.19 118 PHE A CA 1
ATOM 902 C C . PHE A 1 118 ? 5.584 2.940 -11.624 1.00 97.19 118 PHE A C 1
ATOM 904 O O . PHE A 1 118 ? 4.951 2.744 -12.653 1.00 97.19 118 PHE A O 1
ATOM 911 N N . GLN A 1 119 ? 6.656 3.730 -11.574 1.00 95.25 119 GLN A N 1
ATOM 912 C CA . GLN A 1 119 ? 7.374 4.210 -12.751 1.00 95.25 119 GLN A CA 1
ATOM 913 C C . GLN A 1 119 ? 8.798 3.653 -12.710 1.00 95.25 119 GLN A C 1
ATOM 915 O O . GLN A 1 119 ? 9.642 4.141 -11.956 1.00 95.25 119 GLN A O 1
ATOM 920 N N . ILE A 1 120 ? 9.061 2.627 -13.522 1.00 91.56 120 ILE A N 1
ATOM 921 C CA . ILE A 1 120 ? 10.325 1.880 -13.505 1.00 91.56 120 ILE A CA 1
ATOM 922 C C . ILE A 1 120 ? 11.042 2.036 -14.854 1.00 91.56 120 ILE A C 1
ATOM 924 O O . ILE A 1 120 ? 10.472 1.687 -15.894 1.00 91.56 120 ILE A O 1
ATOM 928 N N . PRO A 1 121 ? 12.296 2.525 -14.877 1.00 89.69 121 PRO A N 1
ATOM 929 C CA . PRO A 1 121 ? 13.102 2.545 -16.093 1.00 89.69 121 PRO A CA 1
ATOM 930 C C . PRO A 1 121 ? 13.211 1.149 -16.724 1.00 89.69 121 PRO A C 1
ATOM 932 O O . PRO A 1 121 ? 13.624 0.196 -16.073 1.00 89.69 121 PRO A O 1
ATOM 935 N N . GLY A 1 122 ? 12.842 1.027 -18.002 1.00 89.56 122 GLY A N 1
ATOM 936 C CA . GLY A 1 122 ? 12.931 -0.238 -18.742 1.00 89.56 122 GLY A CA 1
ATOM 937 C C . GLY A 1 122 ? 11.817 -1.256 -18.461 1.00 89.56 122 GLY A C 1
ATOM 938 O O . GLY A 1 122 ? 11.855 -2.337 -19.044 1.00 89.56 122 GLY A O 1
ATOM 939 N N . ALA A 1 123 ? 10.816 -0.922 -17.637 1.00 93.31 123 ALA A N 1
ATOM 940 C CA . ALA A 1 123 ? 9.664 -1.788 -17.359 1.00 93.31 123 ALA A CA 1
ATOM 941 C C . ALA A 1 123 ? 8.311 -1.052 -17.489 1.00 93.31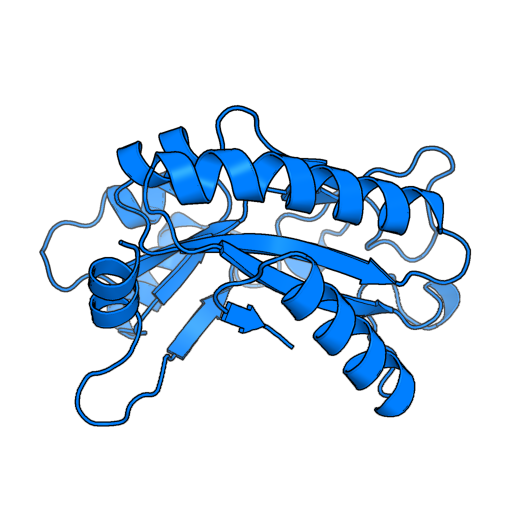 123 ALA A C 1
ATOM 943 O O . ALA A 1 123 ? 7.551 -0.981 -16.520 1.00 93.31 123 ALA A O 1
ATOM 944 N N . PRO A 1 124 ? 7.987 -0.486 -18.672 1.00 94.56 124 PRO A N 1
ATOM 945 C CA . PRO A 1 124 ? 6.705 0.190 -18.894 1.00 94.56 124 PRO A CA 1
ATOM 946 C C . PRO A 1 124 ? 5.503 -0.752 -18.729 1.00 94.56 124 PRO A C 1
ATOM 948 O O . PRO A 1 124 ? 4.443 -0.320 -18.296 1.00 94.56 124 PRO A O 1
ATOM 951 N N . ASP A 1 125 ? 5.691 -2.047 -18.987 1.00 96.31 125 ASP A N 1
ATOM 952 C CA . ASP A 1 125 ? 4.682 -3.089 -18.810 1.00 96.31 125 ASP A CA 1
ATOM 953 C C . ASP A 1 125 ? 4.156 -3.172 -17.370 1.00 96.31 125 ASP A C 1
ATOM 955 O O . ASP A 1 125 ? 2.972 -3.419 -17.151 1.00 96.31 125 ASP A O 1
ATOM 959 N N . VAL A 1 126 ? 5.013 -2.915 -16.380 1.00 97.25 126 VAL A N 1
ATOM 960 C CA . VAL A 1 126 ? 4.615 -2.918 -14.966 1.00 97.25 126 VAL A CA 1
ATOM 961 C C . VAL A 1 126 ? 3.803 -1.669 -14.631 1.00 97.25 126 VAL A C 1
ATOM 963 O O . VAL A 1 126 ? 2.819 -1.763 -13.901 1.00 97.25 126 VAL A O 1
ATOM 966 N N . THR A 1 127 ? 4.173 -0.514 -15.192 1.00 97.31 127 THR A N 1
ATOM 967 C CA . THR A 1 127 ? 3.390 0.724 -15.071 1.00 97.31 127 THR A CA 1
ATOM 968 C C . THR A 1 127 ? 1.979 0.525 -15.623 1.00 97.31 127 THR A C 1
ATOM 970 O O . THR A 1 127 ? 1.006 0.873 -14.953 1.00 97.31 127 THR A O 1
ATOM 973 N N . ASP A 1 128 ? 1.858 -0.082 -16.807 1.00 98.12 128 ASP A N 1
ATOM 974 C CA . ASP A 1 128 ? 0.567 -0.359 -17.445 1.00 98.12 128 ASP A CA 1
ATOM 975 C C . ASP A 1 128 ? -0.301 -1.275 -16.565 1.00 98.12 128 ASP A C 1
ATOM 977 O O . ASP A 1 128 ? -1.471 -0.984 -16.310 1.00 98.12 128 ASP A O 1
ATOM 981 N N . GLN A 1 129 ? 0.289 -2.334 -16.004 1.00 98.56 129 GLN A N 1
ATOM 982 C CA . GLN A 1 129 ? -0.403 -3.237 -15.079 1.00 98.56 129 GLN A CA 1
ATOM 983 C C . GLN A 1 129 ? -0.834 -2.541 -13.779 1.00 98.56 129 GLN A C 1
ATOM 985 O O . GLN A 1 129 ? -1.933 -2.795 -13.286 1.00 98.56 129 GLN A O 1
ATOM 990 N N . CYS A 1 130 ? -0.014 -1.641 -13.223 1.00 98.69 130 CYS A N 1
ATOM 991 C CA . CYS A 1 130 ? -0.402 -0.819 -12.075 1.00 98.69 130 CYS A CA 1
ATOM 992 C C . CYS A 1 130 ? -1.644 0.028 -12.385 1.00 98.69 130 CYS A C 1
ATOM 994 O O . CYS A 1 130 ? -2.574 0.067 -11.578 1.00 98.69 130 CYS A O 1
ATOM 996 N N . VAL A 1 131 ? -1.682 0.679 -13.552 1.00 98.69 131 VAL A N 1
ATOM 997 C CA . VAL A 1 131 ? -2.838 1.481 -13.982 1.00 98.69 131 VAL A CA 1
ATOM 998 C C . VAL A 1 131 ? -4.086 0.605 -14.096 1.00 98.69 131 VAL A C 1
ATOM 1000 O O . VAL A 1 131 ? -5.122 0.950 -13.523 1.00 98.69 131 VAL A O 1
ATOM 1003 N N . ASP A 1 132 ? -3.986 -0.558 -14.742 1.00 98.62 132 ASP A N 1
ATOM 1004 C CA . ASP A 1 132 ? -5.098 -1.509 -14.852 1.00 98.62 132 ASP A CA 1
ATOM 1005 C C . ASP A 1 132 ? -5.603 -1.981 -13.480 1.00 98.62 132 ASP A C 1
ATOM 1007 O O . ASP A 1 132 ? -6.817 -2.039 -13.245 1.00 98.62 132 ASP A O 1
ATOM 1011 N N . ASN A 1 133 ? -4.689 -2.281 -12.552 1.00 98.75 133 ASN A N 1
ATOM 1012 C CA . ASN A 1 133 ? -5.026 -2.676 -11.186 1.00 98.75 133 ASN A CA 1
ATOM 1013 C C . ASN A 1 133 ? -5.790 -1.559 -10.459 1.00 98.75 133 ASN A C 1
ATOM 1015 O O . ASN A 1 133 ? -6.840 -1.825 -9.872 1.00 98.75 133 ASN A O 1
ATOM 1019 N N . ILE A 1 134 ? -5.326 -0.308 -10.545 1.00 98.81 134 ILE A N 1
ATOM 1020 C CA . ILE A 1 134 ? -5.979 0.849 -9.910 1.00 98.81 134 ILE A CA 1
ATOM 1021 C C . ILE A 1 134 ? -7.379 1.079 -10.489 1.00 98.81 134 ILE A C 1
ATOM 1023 O O . ILE A 1 134 ? -8.333 1.262 -9.731 1.00 98.81 134 ILE A O 1
ATOM 1027 N N . LEU A 1 135 ? -7.534 1.029 -11.815 1.00 98.69 135 LEU A N 1
ATOM 1028 C CA . LEU A 1 135 ? -8.825 1.250 -12.474 1.00 98.69 135 LEU A CA 1
ATOM 1029 C C . LEU A 1 135 ? -9.859 0.183 -12.089 1.00 98.69 135 LEU A C 1
ATOM 1031 O O . LEU A 1 135 ? -11.023 0.507 -11.841 1.00 98.69 135 LEU A O 1
ATOM 1035 N N . ARG A 1 136 ? -9.440 -1.084 -11.982 1.00 98.38 136 ARG A N 1
ATOM 1036 C CA . ARG A 1 136 ? -10.302 -2.174 -11.495 1.00 98.38 136 ARG A CA 1
ATOM 1037 C C . ARG A 1 136 ? -10.649 -1.988 -10.019 1.00 98.38 136 ARG A C 1
ATOM 1039 O O . ARG A 1 136 ? -11.824 -2.042 -9.651 1.00 98.38 136 ARG A O 1
ATOM 1046 N N . LEU A 1 137 ? -9.648 -1.693 -9.189 1.00 98.69 137 LEU A N 1
ATOM 1047 C CA . LEU A 1 137 ? -9.816 -1.498 -7.751 1.00 98.69 137 LEU A CA 1
ATOM 1048 C C . LEU A 1 137 ? -10.737 -0.321 -7.428 1.00 98.69 137 LEU A C 1
ATOM 1050 O O . LEU A 1 137 ? -11.521 -0.389 -6.479 1.00 98.69 137 LEU A O 1
ATOM 1054 N N . LYS A 1 138 ? -10.693 0.753 -8.221 1.00 98.44 138 LYS A N 1
ATOM 1055 C CA . LYS A 1 138 ? -11.548 1.927 -8.033 1.00 98.44 138 LYS A CA 1
ATOM 1056 C C . LYS A 1 138 ? -13.035 1.561 -8.054 1.00 98.44 138 LYS A C 1
ATOM 1058 O O . LYS A 1 138 ? -13.791 1.991 -7.183 1.00 98.44 138 LYS A O 1
ATOM 1063 N N . VAL A 1 139 ? -13.446 0.706 -8.990 1.00 98.31 139 VAL A N 1
ATOM 1064 C CA . VAL A 1 139 ? -14.840 0.241 -9.093 1.00 98.31 139 VAL A CA 1
ATOM 1065 C C . VAL A 1 139 ? -15.260 -0.524 -7.835 1.00 98.31 139 VAL A C 1
ATOM 1067 O O . VAL A 1 139 ? -16.354 -0.306 -7.307 1.00 98.31 139 VAL A O 1
ATOM 1070 N N . GLU A 1 140 ? -14.401 -1.409 -7.329 1.00 98.31 140 GLU A N 1
ATOM 1071 C CA . GLU A 1 140 ? -14.693 -2.184 -6.122 1.00 98.31 140 GLU A CA 1
ATOM 1072 C C . GLU A 1 140 ? -14.718 -1.309 -4.861 1.00 98.31 140 GLU A C 1
ATOM 1074 O O . GLU A 1 140 ? -15.628 -1.403 -4.036 1.00 98.31 140 GLU A O 1
ATOM 1079 N N . THR A 1 141 ? -13.729 -0.431 -4.713 1.00 98.44 141 THR A N 1
ATOM 1080 C CA . THR A 1 141 ? -13.583 0.445 -3.546 1.00 98.44 141 THR A CA 1
ATOM 1081 C C . THR A 1 141 ? -14.729 1.443 -3.433 1.00 98.44 141 THR A C 1
ATOM 1083 O O . THR A 1 141 ? -15.219 1.692 -2.329 1.00 98.44 141 THR A O 1
ATOM 1086 N N . ASP A 1 142 ? -15.237 1.955 -4.553 1.00 97.94 142 ASP A N 1
ATOM 1087 C CA . ASP A 1 142 ? -16.437 2.790 -4.567 1.00 97.94 142 ASP A CA 1
ATOM 1088 C C . ASP A 1 142 ? -17.698 1.980 -4.234 1.00 97.94 142 ASP A C 1
ATOM 1090 O O . ASP A 1 142 ? -18.514 2.435 -3.427 1.00 97.94 142 ASP A O 1
ATOM 1094 N N . ARG A 1 143 ? -17.825 0.754 -4.767 1.00 97.94 143 ARG A N 1
ATOM 1095 C CA . ARG A 1 143 ? -18.949 -0.155 -4.472 1.00 97.94 143 ARG A CA 1
ATOM 1096 C C . ARG A 1 143 ? -19.058 -0.481 -2.982 1.00 97.94 143 ARG A C 1
ATOM 1098 O O . ARG A 1 143 ? -20.159 -0.466 -2.437 1.00 97.94 143 ARG A O 1
ATOM 1105 N N . TYR A 1 144 ? -17.936 -0.764 -2.326 1.00 97.62 144 TYR A N 1
ATOM 1106 C CA . TYR A 1 144 ? -17.904 -1.169 -0.916 1.00 97.62 144 TYR A CA 1
ATOM 1107 C C . TYR A 1 144 ? -17.618 -0.019 0.063 1.00 97.62 144 TYR A C 1
ATOM 1109 O O . TYR A 1 144 ? -17.566 -0.235 1.276 1.00 97.62 144 TYR A O 1
ATOM 1117 N N . GLY A 1 145 ? -17.431 1.209 -0.432 1.00 97.38 145 GLY A N 1
ATOM 1118 C CA . GLY A 1 145 ? -17.068 2.355 0.404 1.00 97.38 145 GLY A CA 1
ATOM 1119 C C . GLY A 1 145 ? -15.730 2.171 1.132 1.00 97.38 145 GLY A C 1
ATOM 1120 O O . GLY A 1 145 ? -15.584 2.605 2.276 1.00 97.38 145 GLY A O 1
ATOM 1121 N N . MET A 1 146 ? -14.770 1.502 0.493 1.00 98.38 146 MET A N 1
ATOM 1122 C CA . MET A 1 146 ? -13.409 1.312 0.993 1.00 98.38 146 MET A CA 1
ATOM 1123 C C . MET A 1 146 ? -12.508 2.446 0.473 1.00 98.38 146 MET A C 1
ATOM 1125 O O . MET A 1 146 ? -12.516 2.699 -0.728 1.00 98.38 146 MET A O 1
ATOM 1129 N N . PRO A 1 147 ? -11.756 3.167 1.321 1.00 98.56 147 PRO A N 1
ATOM 1130 C CA . PRO A 1 147 ? -10.716 4.079 0.856 1.00 98.56 147 PRO A CA 1
ATOM 1131 C C . PRO A 1 147 ? -9.628 3.362 0.062 1.00 98.56 147 PRO A C 1
ATOM 1133 O O . PRO A 1 147 ? -9.178 2.291 0.468 1.00 98.56 147 PRO A O 1
ATOM 1136 N N . MET A 1 148 ? -9.210 3.974 -1.043 1.00 98.62 148 MET A N 1
ATOM 1137 C CA . MET A 1 148 ? -8.093 3.539 -1.873 1.00 98.62 148 MET A CA 1
ATOM 1138 C C . MET A 1 148 ? -6.919 4.502 -1.703 1.00 98.62 148 MET A C 1
ATOM 1140 O O . MET A 1 148 ? -6.969 5.651 -2.142 1.00 98.62 148 MET A O 1
ATOM 1144 N N . MET A 1 149 ? -5.858 4.023 -1.070 1.00 98.75 149 MET A N 1
ATOM 1145 C CA . MET A 1 149 ? -4.549 4.655 -1.062 1.00 98.75 149 MET A CA 1
ATOM 1146 C C . MET A 1 149 ? -3.769 4.189 -2.289 1.00 98.75 149 MET A C 1
ATOM 1148 O O . MET A 1 149 ? -3.687 2.989 -2.554 1.00 98.75 149 MET A O 1
ATOM 1152 N N . VAL A 1 150 ? -3.191 5.134 -3.024 1.00 98.88 150 VAL A N 1
ATOM 1153 C CA . VAL A 1 150 ? -2.245 4.833 -4.100 1.00 98.88 150 VAL A CA 1
ATOM 1154 C C . VAL A 1 150 ? -0.848 5.238 -3.642 1.00 98.88 150 VAL A C 1
ATOM 1156 O O . VAL A 1 150 ? -0.650 6.355 -3.158 1.00 98.88 150 VAL A O 1
ATOM 1159 N N . GLU A 1 151 ? 0.102 4.319 -3.788 1.00 98.50 151 GLU A N 1
ATOM 1160 C CA . GLU A 1 151 ? 1.525 4.493 -3.488 1.00 98.50 151 GLU A CA 1
ATOM 1161 C C . GLU A 1 151 ? 2.308 4.676 -4.801 1.00 98.50 151 GLU A C 1
ATOM 1163 O O . GLU A 1 151 ? 2.727 3.690 -5.418 1.00 98.50 151 GLU A O 1
ATOM 1168 N N . PRO A 1 152 ? 2.431 5.917 -5.313 1.00 97.75 152 PRO A N 1
ATOM 1169 C CA . PRO A 1 152 ? 3.260 6.205 -6.472 1.00 97.75 152 PRO A CA 1
ATOM 1170 C C . PRO A 1 152 ? 4.747 6.135 -6.118 1.00 97.75 152 PRO A C 1
ATOM 1172 O O . PRO A 1 152 ? 5.211 6.837 -5.225 1.00 97.75 152 PRO A O 1
ATOM 1175 N N . LEU A 1 153 ? 5.515 5.345 -6.868 1.00 95.81 153 LEU A N 1
ATOM 1176 C CA . LEU A 1 153 ? 6.962 5.227 -6.686 1.00 95.81 153 LEU A CA 1
ATOM 1177 C C . LEU A 1 153 ? 7.693 5.365 -8.020 1.00 95.81 153 LEU A C 1
ATOM 1179 O O . LEU A 1 153 ? 7.472 4.597 -8.959 1.00 95.81 153 LEU A O 1
ATOM 1183 N N . VAL A 1 154 ? 8.596 6.344 -8.081 1.00 94.44 154 VAL A N 1
ATOM 1184 C CA . VAL A 1 154 ? 9.542 6.514 -9.188 1.00 94.44 154 VAL A CA 1
ATOM 1185 C C . VAL A 1 154 ? 10.829 5.790 -8.814 1.00 94.44 154 VAL A C 1
ATOM 1187 O O . VAL A 1 154 ? 11.475 6.155 -7.835 1.00 94.44 154 VAL A O 1
ATOM 1190 N N . PHE A 1 155 ? 11.215 4.774 -9.581 1.00 91.25 155 PHE A N 1
ATOM 1191 C CA . PHE A 1 155 ? 12.428 4.003 -9.311 1.00 91.25 155 PHE A CA 1
ATOM 1192 C C . PHE A 1 155 ? 13.645 4.605 -10.007 1.00 91.25 155 PHE A C 1
ATOM 1194 O O . PHE A 1 155 ? 13.586 5.027 -11.166 1.00 91.25 155 PHE A O 1
ATOM 1201 N N . ALA A 1 156 ? 14.775 4.579 -9.306 1.00 86.56 156 ALA A N 1
ATOM 1202 C CA . ALA A 1 156 ? 16.086 4.705 -9.919 1.00 86.56 156 ALA A CA 1
ATOM 1203 C C . ALA A 1 156 ? 16.449 3.395 -10.654 1.00 86.56 156 ALA A C 1
ATOM 1205 O O . ALA A 1 156 ? 15.884 2.342 -10.350 1.00 86.56 156 ALA A O 1
ATOM 1206 N N . PRO A 1 157 ? 17.408 3.411 -11.599 1.00 80.81 157 PRO A N 1
ATOM 1207 C CA . PRO A 1 157 ? 17.841 2.193 -12.281 1.00 80.81 157 PRO A CA 1
ATOM 1208 C C . PRO A 1 157 ? 18.342 1.117 -11.300 1.00 80.81 157 PRO A C 1
ATOM 1210 O O . PRO A 1 157 ? 19.247 1.378 -10.496 1.00 80.81 157 PRO A O 1
ATOM 1213 N N . ASN A 1 158 ? 17.796 -0.103 -11.411 1.00 77.44 158 ASN A N 1
ATOM 1214 C CA . ASN A 1 158 ? 18.054 -1.229 -10.499 1.00 77.44 158 ASN A CA 1
ATOM 1215 C C . ASN A 1 158 ? 19.546 -1.593 -10.361 1.00 77.44 158 ASN A C 1
ATOM 1217 O O . ASN A 1 158 ? 19.969 -2.066 -9.303 1.00 77.44 158 ASN A O 1
ATOM 1221 N N . GLU A 1 159 ? 20.350 -1.332 -11.397 1.00 64.62 159 GLU A N 1
ATOM 1222 C CA . GLU A 1 159 ? 21.788 -1.637 -11.461 1.00 64.62 159 GLU A CA 1
ATOM 1223 C C . GLU A 1 159 ? 22.612 -0.929 -10.373 1.00 64.62 159 GLU A C 1
ATOM 1225 O O . GLU A 1 159 ? 23.671 -1.415 -9.979 1.00 64.62 159 GLU A O 1
ATOM 1230 N N . SER A 1 160 ? 22.115 0.198 -9.856 1.00 62.00 160 SER A N 1
ATOM 1231 C CA . SER A 1 160 ? 22.866 1.064 -8.942 1.00 62.00 160 SER A CA 1
ATOM 1232 C C . SER A 1 160 ? 22.994 0.463 -7.536 1.00 62.00 160 SER A C 1
ATOM 1234 O O . SER A 1 160 ? 24.073 0.487 -6.946 1.00 62.00 160 SER A O 1
ATOM 1236 N N . ALA A 1 161 ? 21.902 -0.081 -6.982 1.00 59.38 161 ALA A N 1
ATOM 1237 C CA . ALA A 1 161 ? 21.895 -0.677 -5.638 1.00 59.38 161 ALA A CA 1
ATOM 1238 C C . ALA A 1 161 ? 20.740 -1.672 -5.367 1.00 59.38 161 ALA A C 1
ATOM 1240 O O . ALA A 1 161 ? 20.592 -2.117 -4.230 1.00 59.38 161 ALA A O 1
ATOM 1241 N N . GLY A 1 162 ? 19.945 -2.056 -6.374 1.00 60.88 162 GLY A N 1
ATOM 1242 C CA . GLY A 1 162 ? 18.708 -2.834 -6.205 1.00 60.88 162 GLY A CA 1
ATOM 1243 C C . GLY A 1 162 ? 17.455 -2.073 -6.647 1.00 60.88 162 GLY A C 1
ATOM 1244 O O . GLY A 1 162 ? 17.475 -0.852 -6.790 1.00 60.88 162 GLY A O 1
ATOM 1245 N N . GLY A 1 163 ? 16.354 -2.797 -6.851 1.00 61.41 163 GLY A N 1
ATOM 1246 C CA . GLY A 1 163 ? 15.098 -2.284 -7.402 1.00 61.41 163 GLY A CA 1
ATOM 1247 C C . GLY A 1 163 ? 14.162 -1.621 -6.395 1.00 61.41 163 GLY A C 1
ATOM 1248 O O . GLY A 1 163 ? 12.974 -1.572 -6.656 1.00 61.41 163 GLY A O 1
ATOM 1249 N N . TYR A 1 164 ? 14.650 -1.150 -5.242 1.00 66.50 164 TYR A N 1
ATOM 1250 C CA . TYR A 1 164 ? 13.876 -0.327 -4.289 1.00 66.50 164 TYR A CA 1
ATOM 1251 C C . TYR A 1 164 ? 14.480 1.070 -4.086 1.00 66.50 164 TYR A C 1
ATOM 1253 O O . TYR A 1 164 ? 14.024 1.847 -3.253 1.00 66.50 164 TYR A O 1
ATOM 1261 N N . MET A 1 165 ? 15.528 1.409 -4.838 1.00 74.19 165 MET A N 1
ATOM 1262 C CA . MET A 1 165 ? 16.025 2.778 -4.847 1.00 74.19 165 MET A CA 1
ATOM 1263 C C . MET A 1 165 ? 15.029 3.664 -5.583 1.00 74.19 165 MET A C 1
ATOM 1265 O O . MET A 1 165 ? 14.667 3.386 -6.725 1.00 74.19 165 MET A O 1
ATOM 1269 N N . VAL A 1 166 ? 14.613 4.742 -4.932 1.00 80.00 166 VAL A N 1
ATOM 1270 C CA . VAL A 1 166 ? 13.735 5.743 -5.532 1.00 80.00 166 VAL A CA 1
ATOM 1271 C C . VAL A 1 166 ? 14.554 6.807 -6.256 1.00 80.00 166 VAL A C 1
ATOM 1273 O O . VAL A 1 166 ? 15.636 7.195 -5.810 1.00 80.00 166 VAL A O 1
ATOM 1276 N N . ASP A 1 167 ? 14.038 7.274 -7.385 1.00 83.75 167 ASP A N 1
ATOM 1277 C CA . ASP A 1 167 ? 14.530 8.474 -8.047 1.00 83.75 167 ASP A CA 1
ATOM 1278 C C . ASP A 1 167 ? 13.968 9.689 -7.300 1.00 83.75 167 ASP A C 1
ATOM 1280 O O . ASP A 1 167 ? 12.758 9.902 -7.259 1.00 83.75 167 ASP A O 1
ATOM 1284 N N . GLY A 1 168 ? 14.854 10.472 -6.684 1.00 85.88 168 GLY A N 1
ATOM 1285 C CA . GLY A 1 168 ? 14.498 11.667 -5.916 1.00 85.88 168 GLY A CA 1
ATOM 1286 C C . GLY A 1 168 ? 14.114 12.882 -6.767 1.00 85.88 168 GLY A C 1
ATOM 1287 O O . GLY A 1 168 ? 13.978 13.977 -6.218 1.00 85.88 168 GLY A O 1
ATOM 1288 N N . ASP A 1 169 ? 13.982 12.737 -8.089 1.00 93.19 169 ASP A N 1
ATOM 1289 C CA . ASP A 1 169 ? 13.537 13.808 -8.979 1.00 93.19 169 ASP A CA 1
ATOM 1290 C C . ASP A 1 169 ? 12.092 14.236 -8.664 1.00 93.19 169 ASP A C 1
ATOM 1292 O O . ASP A 1 169 ? 11.107 13.585 -9.030 1.00 93.19 169 ASP A O 1
ATOM 1296 N N . 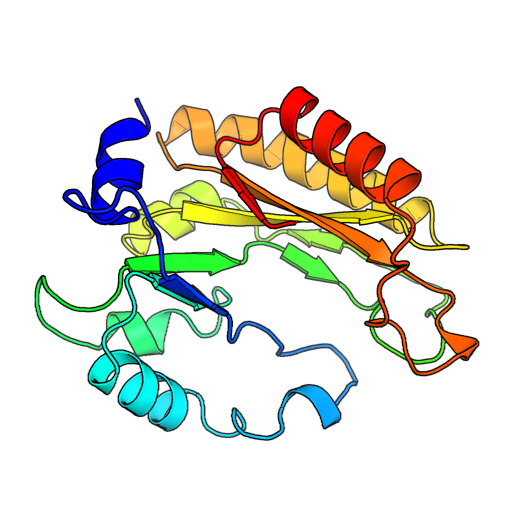ALA A 1 170 ? 11.977 15.397 -8.017 1.00 94.69 170 ALA A N 1
ATOM 1297 C CA . ALA A 1 170 ? 10.709 15.983 -7.607 1.00 94.69 170 ALA A CA 1
ATOM 1298 C C . ALA A 1 170 ? 9.732 16.202 -8.772 1.00 94.69 170 ALA A C 1
ATOM 1300 O O . ALA A 1 170 ? 8.524 16.095 -8.570 1.00 94.69 170 ALA A O 1
ATOM 1301 N N . VAL A 1 171 ? 10.215 16.482 -9.988 1.00 96.44 171 VAL A N 1
ATOM 1302 C CA . VAL A 1 171 ? 9.338 16.683 -11.150 1.00 96.44 171 VAL A CA 1
ATOM 1303 C C . VAL A 1 171 ? 8.651 15.367 -11.498 1.00 96.44 171 VAL A C 1
ATOM 1305 O O . VAL 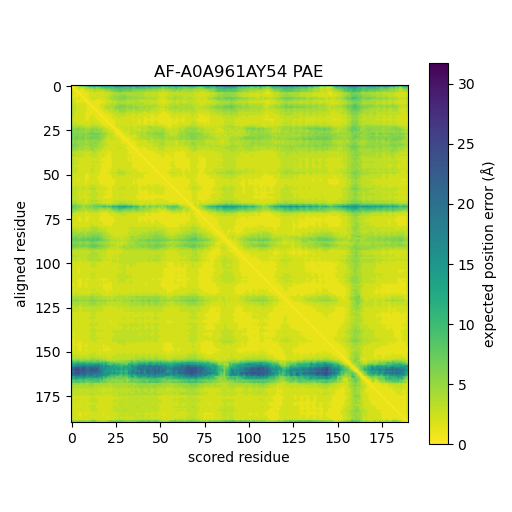A 1 171 ? 7.424 15.324 -11.600 1.00 96.44 171 VAL A O 1
ATOM 1308 N N . LYS A 1 172 ? 9.414 14.271 -11.596 1.00 95.06 172 LYS A N 1
ATOM 1309 C CA . LYS A 1 172 ? 8.855 12.937 -11.873 1.00 95.06 172 LYS A CA 1
ATOM 1310 C C . LYS A 1 172 ? 7.865 12.510 -10.793 1.00 95.06 172 LYS A C 1
ATOM 1312 O O . LYS A 1 172 ? 6.770 12.058 -11.123 1.00 95.06 172 LYS A O 1
ATOM 1317 N N . ILE A 1 173 ? 8.219 12.712 -9.522 1.00 96.00 173 ILE A N 1
ATOM 1318 C CA . ILE A 1 173 ? 7.360 12.371 -8.381 1.00 96.00 173 ILE A CA 1
ATOM 1319 C C . ILE A 1 173 ? 6.043 13.153 -8.444 1.00 96.00 173 ILE A C 1
ATOM 1321 O O . ILE A 1 173 ? 4.974 12.552 -8.371 1.00 96.00 173 ILE A O 1
ATOM 1325 N N . VAL A 1 174 ? 6.091 14.476 -8.640 1.00 97.38 174 VAL A N 1
ATOM 1326 C CA . VAL A 1 174 ? 4.885 15.320 -8.716 1.00 97.38 174 VAL A CA 1
ATOM 1327 C C . VAL A 1 174 ? 3.971 14.890 -9.864 1.00 97.38 174 VAL A C 1
ATOM 1329 O O . VAL A 1 174 ? 2.752 14.834 -9.684 1.00 97.38 174 VAL A O 1
ATOM 1332 N N . HIS A 1 175 ? 4.529 14.546 -11.026 1.00 97.00 175 HIS A N 1
ATOM 1333 C CA . HIS A 1 175 ? 3.736 14.042 -12.147 1.00 97.00 175 HIS A CA 1
ATOM 1334 C C . HIS A 1 175 ? 3.070 12.699 -11.833 1.00 97.00 175 HIS A C 1
ATOM 1336 O O . HIS A 1 175 ? 1.878 12.539 -12.103 1.00 97.00 175 HIS A O 1
ATOM 1342 N N . LEU A 1 176 ? 3.794 11.756 -11.227 1.00 97.69 176 LEU A N 1
ATOM 1343 C CA . LEU A 1 176 ? 3.246 10.442 -10.889 1.00 97.69 176 LEU A CA 1
ATOM 1344 C C . LEU A 1 176 ? 2.174 10.532 -9.791 1.00 97.69 176 LEU A C 1
ATOM 1346 O O . LEU A 1 176 ? 1.119 9.908 -9.897 1.00 97.69 176 LEU A O 1
ATOM 1350 N N . VAL A 1 177 ? 2.395 11.382 -8.784 1.00 98.38 177 VAL A N 1
ATOM 1351 C CA . VAL A 1 177 ? 1.392 11.714 -7.762 1.00 98.38 177 VAL A CA 1
ATOM 1352 C C . VAL A 1 177 ? 0.147 12.321 -8.401 1.00 98.38 177 VAL A C 1
ATOM 1354 O O . VAL A 1 177 ? -0.968 11.924 -8.063 1.00 98.38 177 VAL A O 1
ATOM 1357 N N . ARG A 1 178 ? 0.304 13.253 -9.352 1.00 98.19 178 ARG A N 1
ATOM 1358 C CA . ARG A 1 178 ? -0.845 13.823 -10.062 1.00 98.19 178 ARG A CA 1
ATOM 1359 C C . ARG A 1 178 ? -1.632 12.740 -10.797 1.00 98.19 178 ARG A C 1
ATOM 1361 O O . ARG A 1 178 ? -2.853 12.733 -10.694 1.00 98.19 178 ARG A O 1
ATOM 1368 N N . GLN A 1 179 ? -0.957 11.807 -11.465 1.00 98.12 179 GLN A N 1
ATOM 1369 C CA . GLN A 1 179 ? -1.626 10.684 -12.124 1.00 98.12 179 GLN A CA 1
ATOM 1370 C C . GLN A 1 179 ? -2.395 9.804 -11.135 1.00 98.12 179 GLN A C 1
ATOM 1372 O O . GLN A 1 179 ? -3.540 9.460 -11.406 1.00 98.12 179 GLN A O 1
ATOM 1377 N N . ALA A 1 180 ? -1.827 9.492 -9.969 1.00 98.56 180 ALA A N 1
ATOM 1378 C CA . ALA A 1 180 ? -2.532 8.735 -8.934 1.00 98.56 180 ALA A CA 1
ATOM 1379 C C . ALA A 1 180 ? -3.845 9.417 -8.490 1.00 98.56 180 ALA A C 1
ATOM 1381 O O . ALA A 1 180 ? -4.860 8.742 -8.308 1.00 98.56 180 ALA A O 1
ATOM 1382 N N . VAL A 1 181 ? -3.854 10.752 -8.378 1.00 98.44 181 VAL A N 1
ATOM 1383 C CA . VAL A 1 181 ? -5.074 11.526 -8.083 1.00 98.44 181 VAL A CA 1
ATOM 1384 C C . VAL A 1 181 ? -6.100 11.408 -9.215 1.00 98.44 181 VAL A C 1
ATOM 1386 O O . VAL A 1 181 ? -7.265 11.129 -8.941 1.00 98.44 181 VAL A O 1
ATOM 1389 N N . GLU A 1 182 ? -5.685 11.566 -10.476 1.00 98.44 182 GLU A N 1
ATOM 1390 C CA . GLU A 1 182 ? -6.583 11.441 -11.641 1.00 98.44 182 GLU A CA 1
ATOM 1391 C C . GLU A 1 182 ? -7.170 10.029 -11.792 1.00 98.44 182 GLU A C 1
ATOM 1393 O O . GLU A 1 182 ? -8.303 9.865 -12.240 1.00 98.44 182 GLU A O 1
ATOM 1398 N N . LEU A 1 183 ? -6.432 9.002 -11.363 1.00 98.44 183 LEU A N 1
ATOM 1399 C CA . LEU A 1 183 ? -6.903 7.614 -11.326 1.00 98.44 183 LEU A CA 1
ATOM 1400 C C . LEU A 1 183 ? -7.885 7.336 -10.169 1.00 98.44 183 LEU A C 1
ATOM 1402 O O . LEU A 1 183 ? -8.449 6.245 -10.080 1.00 98.44 183 LEU A O 1
ATOM 1406 N N . GLY A 1 184 ? -8.136 8.322 -9.302 1.00 97.94 184 GLY A N 1
ATOM 1407 C CA . GLY A 1 184 ? -9.188 8.272 -8.289 1.00 97.94 184 GLY A CA 1
ATOM 1408 C C . GLY A 1 184 ? -8.735 7.828 -6.901 1.00 97.94 184 GLY A C 1
ATOM 1409 O O . GLY A 1 184 ? -9.567 7.308 -6.147 1.00 97.94 184 GLY A O 1
ATOM 1410 N N . ALA A 1 185 ? -7.453 8.017 -6.567 1.00 98.31 185 ALA A N 1
ATOM 1411 C CA . ALA A 1 185 ? -6.935 7.823 -5.215 1.00 98.31 185 ALA A CA 1
ATOM 1412 C C . ALA A 1 185 ? -7.688 8.687 -4.188 1.00 98.31 185 ALA A C 1
ATOM 1414 O O . ALA A 1 185 ? -7.908 9.879 -4.400 1.00 98.31 185 ALA A O 1
ATOM 1415 N N . ASP A 1 186 ? -8.037 8.093 -3.046 1.00 98.19 186 ASP A N 1
ATOM 1416 C CA . ASP A 1 186 ? -8.574 8.817 -1.889 1.00 98.19 186 ASP A CA 1
ATOM 1417 C C . ASP A 1 186 ? -7.438 9.318 -0.971 1.00 98.19 186 ASP A C 1
ATOM 1419 O O . ASP A 1 186 ? -7.588 10.333 -0.290 1.00 98.19 186 ASP A O 1
ATOM 1423 N N . ILE A 1 187 ? -6.300 8.607 -0.943 1.00 98.00 187 ILE A N 1
ATOM 1424 C CA . ILE A 1 187 ? -5.075 8.971 -0.210 1.00 98.00 187 ILE A CA 1
ATOM 1425 C C . ILE A 1 187 ? -3.856 8.747 -1.116 1.00 98.00 187 ILE A C 1
ATOM 1427 O O . ILE A 1 187 ? -3.800 7.764 -1.852 1.00 98.00 187 ILE A O 1
ATOM 1431 N N . ILE A 1 188 ? -2.857 9.624 -1.018 1.00 98.19 188 ILE A N 1
ATOM 1432 C CA . ILE A 1 188 ? -1.539 9.443 -1.639 1.00 98.19 188 ILE A CA 1
ATOM 1433 C C . ILE A 1 188 ? -0.517 9.057 -0.568 1.00 98.19 188 ILE A C 1
ATOM 1435 O O . ILE A 1 188 ? -0.441 9.714 0.472 1.00 98.19 188 ILE A O 1
ATOM 1439 N N . LYS A 1 189 ? 0.283 8.025 -0.850 1.00 97.25 189 LYS A N 1
ATOM 1440 C CA . LYS A 1 189 ? 1.477 7.643 -0.085 1.00 97.25 189 LYS A CA 1
ATOM 1441 C C . LYS A 1 189 ? 2.710 7.866 -0.966 1.00 97.25 189 LYS A C 1
ATOM 1443 O O . LYS A 1 189 ? 2.992 7.038 -1.821 1.00 97.25 189 LYS A O 1
ATOM 1448 N N . ALA A 1 190 ? 3.374 9.011 -0.808 1.00 86.00 190 ALA A N 1
ATOM 1449 C CA . ALA A 1 190 ? 4.494 9.461 -1.641 1.00 86.00 190 ALA A CA 1
ATOM 1450 C C . ALA A 1 190 ? 5.642 10.008 -0.789 1.00 86.00 190 ALA A C 1
ATOM 1452 O O . ALA A 1 190 ? 5.348 10.511 0.322 1.00 86.00 190 ALA A O 1
#

Secondary structure (DSSP, 8-state):
--HHHHHHHS-TTT----EEE-----TT-GGGGTT-S-HHHHHHHHHHH--SEEEEEHHHHHHHHTS-STTSPEEEEE-EEES--SSS--SS--EEE-TTHHHHHHHTTEEEEEEEEEE-TT-HHHHHHHHHHHHHHHHHHHHHT--EEEEEEEBPPTTTT-TT-B---HHHHHHHHHHHHHTT-SEE--

Mean predicted aligned error: 3.48 Å

Nearest PDB structures (foldseek):
  8tnf-assembly1_B  TM=7.128E-01  e=5.644E-08  Paracoccus onubensis
  8tnf-assembly1_H  TM=7.125E-01  e=5.644E-08  Paracoccus onubensis
  8tnf-assembly1_G  TM=7.136E-01  e=1.144E-07  Paracoccus onubensis
  8tnf-assembly1_A  TM=6.690E-01  e=6.843E-08  Paracoccus onubensis
  1s2v-assembly1_D  TM=4.129E-01  e=2.011E-01  Mytilus edulis

Foldseek 3Di:
DQVVLLPLQADPPPRDFFEAELAQPAPPCVVSCVPVVDLLVVQVVVQVVQGQAYEYEPVSLVSQLPDDDPRGHAYAYEFWGWNQWFLDGDPDTEIDGDPLSLVSCVVSRHSAYEAEQEDAVPCVVHNVRSLVVLLVVQVSCVVNSHAYEYEYFAFDNSNPPTGPHGDPPPVVVVVSQVVCVVSPHPHYDD

Solvent-accessible surface area (backbone atoms only — not comparable to full-atom values): 10428 Å² total; per-residue (Å²): 118,38,63,74,33,49,59,62,39,28,40,90,86,79,71,48,63,49,67,50,77,71,57,53,83,49,66,96,41,72,76,59,36,70,90,48,81,48,57,67,62,40,47,54,53,48,54,75,69,56,44,38,23,38,30,24,30,73,94,52,42,62,57,64,65,70,54,80,66,95,80,58,48,34,36,31,33,38,42,53,51,54,56,56,52,36,52,60,74,55,94,82,69,48,44,49,61,56,80,64,46,44,60,53,34,57,78,66,64,37,38,29,38,36,39,57,38,47,45,44,77,97,38,64,69,36,30,53,33,20,51,53,48,43,57,56,46,45,58,42,17,62,74,68,33,42,36,38,30,31,34,44,43,44,40,35,65,25,80,77,83,22,30,78,44,62,44,84,51,62,68,62,48,53,54,45,49,51,49,42,48,76,63,63,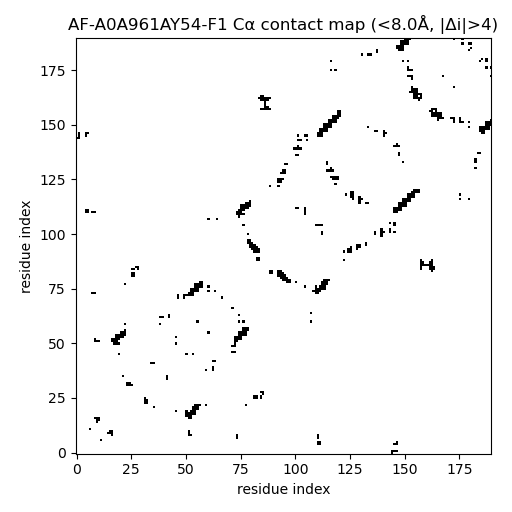40,73,40,80,52,118

pLDDT: mean 94.1, std 7.49, range [59.38, 98.88]